Protein AF-A0A946Q6L2-F1 (afdb_monomer)

Secondary structure (DSSP, 8-state):
-EEEEEETTEEEEEEEE-----TT----------SS--EEEE---SS--------GGGHHHHHHHHT--HHHHHHHHHHHHHHHHHHHH-TT-----EEEPPSSEEEEEPTT-EEEPPTT-EEEEEEEESEEEETTEEEEEEESS---EEEETT--EEESSSSEEEEEPPTTS--HHHHHHHHHHHHHHHHHHHHHHHHHHHHHHHHHHHHHHHHHHHHHHHHHHHHH---------SSHHHHHHHHHHHHTT-PPPPPS---TT--HHHHHHHHHHHTTPPP------TTGGGS---SEEEE-TTTT-EEEE---

Solvent-accessible surface area (backbone atoms only — not comparable to full-atom values): 18633 Å² total; per-residue (Å²): 59,27,46,23,32,25,59,94,77,40,75,44,88,59,72,44,78,43,45,87,78,58,97,86,60,65,83,81,83,67,75,81,84,49,93,74,41,48,64,37,81,48,77,79,70,98,55,100,78,80,91,75,90,73,58,79,91,50,45,68,57,54,30,56,78,68,74,44,53,71,65,68,51,42,39,65,60,47,37,22,51,20,40,49,50,23,46,70,76,40,76,78,66,67,94,66,86,57,48,71,56,70,94,61,52,75,46,78,45,57,63,87,47,40,30,30,44,54,87,93,38,75,52,35,36,24,34,70,33,41,21,35,25,42,74,90,36,82,90,50,62,51,53,44,81,45,72,39,31,67,49,18,20,44,42,39,37,30,44,70,32,87,59,18,29,37,32,40,57,59,94,86,65,71,46,73,67,20,52,53,53,44,35,51,47,52,52,54,49,54,53,52,47,50,55,52,51,54,50,51,51,51,50,52,51,54,50,51,51,49,52,52,50,51,54,50,52,53,54,50,47,54,53,46,54,64,71,65,59,64,82,70,78,76,69,84,47,102,40,63,55,57,26,22,50,37,55,31,24,54,78,68,77,45,72,70,41,83,60,98,76,78,70,97,82,65,56,69,71,58,50,52,51,49,35,26,57,64,33,75,48,90,85,78,91,78,87,83,54,92,70,48,90,79,50,98,75,68,61,36,84,46,63,42,89,73,85,60,46,49,37,54,45,70,82,132

Structure (mmCIF, N/CA/C/O backbone):
data_AF-A0A946Q6L2-F1
#
_entry.id   AF-A0A946Q6L2-F1
#
loop_
_atom_site.group_PDB
_atom_site.id
_atom_site.type_symbol
_atom_site.label_atom_id
_atom_site.label_alt_id
_atom_site.label_comp_id
_atom_site.label_asym_id
_atom_site.label_entity_id
_atom_site.label_seq_id
_atom_site.pdbx_PDB_ins_code
_atom_site.Cartn_x
_atom_site.Cartn_y
_atom_site.Cartn_z
_atom_site.occupancy
_atom_site.B_iso_or_equiv
_atom_site.auth_seq_id
_atom_site.auth_comp_id
_atom_site.auth_asym_id
_atom_site.auth_atom_id
_atom_site.pdbx_PDB_model_num
ATOM 1 N N . MET A 1 1 ? -7.149 -4.041 -13.865 1.00 87.12 1 MET A N 1
ATOM 2 C CA . MET A 1 1 ? -6.296 -4.864 -12.990 1.00 87.12 1 MET A CA 1
ATOM 3 C C . MET A 1 1 ? -6.561 -4.486 -11.552 1.00 87.12 1 MET A C 1
ATOM 5 O O . MET A 1 1 ? -6.691 -3.300 -11.260 1.00 87.12 1 MET A O 1
ATOM 9 N N . SER A 1 2 ? -6.639 -5.483 -10.683 1.00 87.62 2 SER A N 1
ATOM 10 C CA . SER A 1 2 ? -6.778 -5.324 -9.240 1.00 87.62 2 SER A CA 1
ATOM 11 C C . SER A 1 2 ? -5.845 -6.287 -8.517 1.00 87.62 2 SER A C 1
ATOM 13 O O . SER A 1 2 ? -5.589 -7.376 -9.027 1.00 87.62 2 SER A O 1
ATOM 15 N N . VAL A 1 3 ? -5.377 -5.906 -7.333 1.00 87.69 3 VAL A N 1
ATOM 16 C CA . VAL A 1 3 ? -4.717 -6.816 -6.388 1.00 87.69 3 VAL A CA 1
ATOM 17 C C . VAL A 1 3 ? -5.708 -7.186 -5.292 1.00 87.69 3 VAL A C 1
ATOM 19 O O . VAL A 1 3 ? -6.521 -6.357 -4.878 1.00 87.69 3 VAL A O 1
ATOM 22 N N . SER A 1 4 ? -5.689 -8.443 -4.870 1.00 85.62 4 SER A N 1
ATOM 23 C CA . SER A 1 4 ? -6.530 -8.960 -3.792 1.00 85.62 4 SER A CA 1
ATOM 24 C C . SER A 1 4 ? -5.685 -9.816 -2.865 1.00 85.62 4 SER A C 1
ATOM 26 O O . SER A 1 4 ? -4.737 -10.446 -3.343 1.00 85.62 4 SER A O 1
ATOM 28 N N . SER A 1 5 ? -6.050 -9.901 -1.584 1.00 82.06 5 SER A N 1
ATOM 29 C CA . SER A 1 5 ? -5.491 -10.970 -0.763 1.00 82.06 5 SER A CA 1
ATOM 30 C C . SER A 1 5 ? -6.019 -12.334 -1.207 1.00 82.06 5 SER A C 1
ATOM 32 O O . SER A 1 5 ? -7.049 -12.445 -1.884 1.00 82.06 5 SER A O 1
ATOM 34 N N . ALA A 1 6 ? -5.252 -13.379 -0.924 1.00 80.12 6 ALA A N 1
ATOM 35 C CA . ALA A 1 6 ? -5.495 -14.719 -1.422 1.00 80.12 6 ALA A CA 1
ATOM 36 C C . ALA A 1 6 ? -5.384 -15.761 -0.311 1.00 80.12 6 ALA A C 1
ATOM 38 O O . ALA A 1 6 ? -4.538 -15.680 0.574 1.00 80.12 6 ALA A O 1
ATOM 39 N N . ARG A 1 7 ? -6.243 -16.779 -0.383 1.00 76.62 7 ARG A N 1
ATOM 40 C CA . ARG A 1 7 ? -6.137 -18.001 0.420 1.00 76.62 7 ARG A CA 1
ATOM 41 C C . ARG A 1 7 ? -6.216 -19.185 -0.523 1.00 76.62 7 ARG A C 1
ATOM 43 O O . ARG A 1 7 ? -7.184 -19.317 -1.269 1.00 76.62 7 ARG A O 1
ATOM 50 N N . SER A 1 8 ? -5.191 -20.039 -0.505 1.00 73.69 8 SER A N 1
ATOM 51 C CA . SER A 1 8 ? -5.058 -21.158 -1.456 1.00 73.69 8 SER A CA 1
ATOM 52 C C . SER A 1 8 ? -5.151 -20.714 -2.929 1.00 73.69 8 SER A C 1
ATOM 54 O O . SER A 1 8 ? -5.768 -21.390 -3.749 1.00 73.69 8 SER A O 1
ATOM 56 N N . GLY A 1 9 ? -4.595 -19.541 -3.259 1.00 70.94 9 GLY A N 1
ATOM 57 C CA . GLY A 1 9 ? -4.586 -18.986 -4.620 1.00 70.94 9 GLY A CA 1
ATOM 58 C C . GLY A 1 9 ? -5.909 -18.372 -5.102 1.00 70.94 9 GLY A C 1
ATOM 59 O O . GLY A 1 9 ? -5.973 -17.873 -6.224 1.00 70.94 9 GLY A O 1
ATOM 60 N N . LEU A 1 10 ? -6.964 -18.374 -4.280 1.00 76.69 10 LEU A N 1
ATOM 61 C CA . LEU A 1 10 ? -8.241 -17.736 -4.604 1.00 76.69 10 LEU A CA 1
ATOM 62 C C . LEU A 1 10 ? -8.354 -16.360 -3.936 1.00 76.69 10 LEU A C 1
ATOM 64 O O . LEU A 1 10 ? -8.008 -16.245 -2.758 1.00 76.69 10 LEU A O 1
ATOM 68 N N . PRO A 1 11 ? -8.868 -15.335 -4.647 1.00 78.31 11 PRO A N 1
ATOM 69 C CA . PRO A 1 11 ? -9.048 -14.005 -4.081 1.00 78.31 11 PRO A CA 1
ATOM 70 C C . PRO A 1 11 ? -10.089 -14.037 -2.961 1.00 78.31 11 PRO A C 1
ATOM 72 O O . PRO A 1 11 ? -11.219 -14.484 -3.170 1.00 78.31 11 PRO A O 1
ATOM 75 N N . VAL A 1 12 ? -9.728 -13.519 -1.792 1.00 77.81 12 VAL A N 1
ATOM 76 C CA . VAL A 1 12 ? -10.605 -13.386 -0.625 1.00 77.81 12 VAL A CA 1
ATOM 77 C C . VAL A 1 12 ? -10.465 -11.989 -0.032 1.00 77.81 12 VAL A C 1
ATOM 79 O O . VAL A 1 12 ? -9.401 -11.392 -0.098 1.00 77.81 12 VAL A O 1
ATOM 82 N N . GLY A 1 13 ? -11.541 -11.460 0.550 1.00 71.44 13 GLY A N 1
ATOM 83 C CA . GLY A 1 13 ? -11.483 -10.208 1.305 1.00 71.44 13 GLY A CA 1
ATOM 84 C C . GLY A 1 13 ? -11.050 -8.987 0.484 1.00 71.44 13 GLY A C 1
ATOM 85 O O . GLY A 1 13 ? -11.709 -8.606 -0.485 1.00 71.44 13 GLY A O 1
ATOM 86 N N . TRP A 1 14 ? -9.977 -8.345 0.946 1.00 73.25 14 TRP A N 1
ATOM 87 C CA . TRP A 1 14 ? -9.479 -7.037 0.521 1.00 73.25 14 TRP A CA 1
ATOM 88 C C . TRP A 1 14 ? -9.133 -6.999 -0.976 1.00 73.25 14 TRP A C 1
ATOM 90 O O . TRP A 1 14 ? -8.449 -7.894 -1.479 1.00 73.25 14 TRP A O 1
ATOM 100 N N . ARG A 1 15 ? -9.607 -5.971 -1.700 1.00 84.12 15 ARG A N 1
ATOM 101 C CA . ARG A 1 15 ? -9.373 -5.790 -3.143 1.00 84.12 15 ARG A CA 1
ATOM 102 C C . ARG A 1 15 ? -9.194 -4.320 -3.508 1.00 84.12 15 ARG A C 1
ATOM 104 O O . ARG A 1 15 ? -10.096 -3.520 -3.281 1.00 84.12 15 ARG A O 1
ATOM 111 N N . HIS A 1 16 ? -8.100 -4.019 -4.200 1.00 85.00 16 HIS A N 1
ATOM 112 C CA . HIS A 1 16 ? -7.788 -2.680 -4.702 1.00 85.00 16 HIS A CA 1
ATOM 113 C C . HIS A 1 16 ? -7.617 -2.654 -6.202 1.00 85.00 16 HIS A C 1
ATOM 115 O O . HIS A 1 16 ? -7.073 -3.580 -6.803 1.00 85.00 16 HIS A O 1
ATOM 121 N N . ARG A 1 17 ? -8.096 -1.583 -6.828 1.00 87.94 17 ARG A N 1
ATOM 122 C CA . ARG A 1 17 ? -7.848 -1.322 -8.245 1.00 87.94 17 ARG A CA 1
ATOM 123 C C . ARG A 1 17 ? -6.420 -0.803 -8.401 1.00 87.94 17 ARG A C 1
ATOM 125 O O . ARG A 1 17 ? -6.024 0.086 -7.671 1.00 87.94 17 ARG A O 1
ATOM 132 N N . LEU A 1 18 ? -5.688 -1.348 -9.371 1.00 87.31 18 LEU A N 1
ATOM 133 C CA . LEU A 1 18 ? -4.350 -0.874 -9.729 1.00 87.31 18 LEU A CA 1
ATOM 134 C C . LEU A 1 18 ? -4.435 0.067 -10.936 1.00 87.31 18 LEU A C 1
ATOM 136 O O . LEU A 1 18 ? -4.344 1.276 -10.810 1.00 87.31 18 LEU A O 1
ATOM 140 N N . PHE A 1 19 ? -4.683 -0.483 -12.125 1.00 86.50 19 PHE A N 1
ATOM 141 C CA . PHE A 1 19 ? -4.743 0.285 -13.372 1.00 86.50 19 PHE A CA 1
ATOM 142 C C . PHE A 1 19 ? -5.590 -0.435 -14.431 1.00 86.50 19 PHE A C 1
ATOM 144 O O . PHE A 1 19 ? -5.951 -1.613 -14.288 1.00 86.50 19 PHE A O 1
ATOM 151 N N . GLY A 1 20 ? -5.951 0.277 -15.499 1.00 86.81 20 GLY A N 1
ATOM 152 C CA . GLY A 1 20 ? -6.533 -0.312 -16.707 1.00 86.81 20 GLY A CA 1
ATOM 153 C C . GLY A 1 20 ? -5.431 -0.784 -17.654 1.00 86.81 20 GLY A C 1
ATOM 154 O O . GLY A 1 20 ? -4.504 -0.031 -17.918 1.00 86.81 20 GLY A O 1
ATOM 155 N N . ALA A 1 21 ? -5.528 -2.014 -18.161 1.00 85.44 21 ALA A N 1
ATOM 156 C CA . ALA A 1 21 ? -4.608 -2.536 -19.170 1.00 85.44 21 ALA A CA 1
ATOM 157 C C . ALA A 1 21 ? -5.317 -2.564 -20.528 1.00 85.44 21 ALA A C 1
ATOM 159 O O . ALA A 1 21 ? -6.449 -3.045 -20.623 1.00 85.44 21 ALA A O 1
ATOM 160 N N . SER A 1 22 ? -4.661 -2.051 -21.564 1.00 83.62 22 SER A N 1
ATOM 161 C CA . SER A 1 22 ? -5.148 -2.069 -22.942 1.00 83.62 22 SER A CA 1
ATOM 162 C C . SER A 1 22 ? -4.347 -3.076 -23.773 1.00 83.62 22 SER A C 1
ATOM 164 O O . SER A 1 22 ? -3.421 -3.736 -23.292 1.00 83.62 22 SER A O 1
ATOM 166 N N . ARG A 1 23 ? -4.722 -3.256 -25.043 1.00 81.38 23 ARG A N 1
ATOM 167 C CA . ARG A 1 23 ? -3.964 -4.124 -25.949 1.00 81.38 23 ARG A CA 1
ATOM 168 C C . ARG A 1 23 ? -2.533 -3.591 -26.082 1.00 81.38 23 ARG A C 1
ATOM 170 O O . ARG A 1 23 ? -2.346 -2.463 -26.517 1.00 81.38 23 ARG A O 1
ATOM 177 N N . GLY A 1 24 ? -1.552 -4.435 -25.768 1.00 77.81 24 GLY A N 1
ATOM 178 C CA . GLY A 1 24 ? -0.131 -4.074 -25.788 1.00 77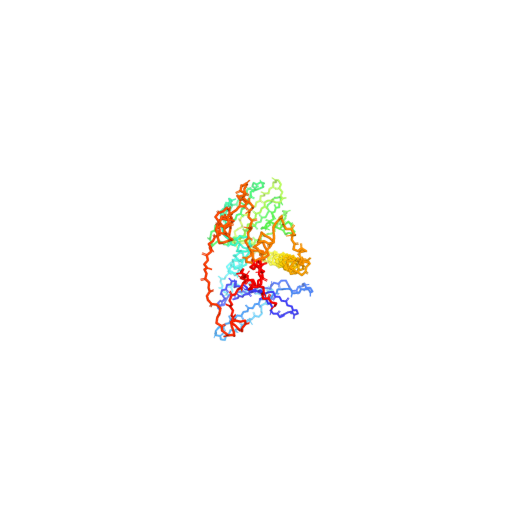.81 24 GLY A CA 1
ATOM 179 C C . GLY A 1 24 ? 0.442 -3.725 -24.412 1.00 77.81 24 GLY A C 1
ATOM 180 O O . GLY A 1 24 ? 1.659 -3.656 -24.285 1.00 77.81 24 GLY A O 1
ATOM 181 N N . SER A 1 25 ? -0.393 -3.578 -23.375 1.00 81.62 25 SER A N 1
ATOM 182 C CA . SER A 1 25 ? 0.094 -3.466 -21.999 1.00 81.62 25 SER A CA 1
ATOM 183 C C . SER A 1 25 ? 0.784 -4.756 -21.558 1.00 81.62 25 SER A C 1
ATOM 185 O O . SER A 1 25 ? 0.290 -5.859 -21.812 1.00 81.62 25 SER A O 1
ATOM 187 N N . LEU A 1 26 ? 1.900 -4.608 -20.849 1.00 84.50 26 LEU A N 1
ATOM 188 C CA . LEU A 1 26 ? 2.609 -5.716 -20.228 1.00 84.50 26 LEU A CA 1
ATOM 189 C C . LEU A 1 26 ? 2.173 -5.868 -18.770 1.00 84.50 26 LEU A C 1
ATOM 191 O O . LEU A 1 26 ? 1.939 -4.891 -18.061 1.00 84.50 26 LEU A O 1
ATOM 195 N N . LEU A 1 27 ? 2.028 -7.120 -18.346 1.00 86.81 27 LEU A N 1
ATOM 196 C CA . LEU A 1 27 ? 1.733 -7.493 -16.970 1.00 86.81 27 LEU A CA 1
ATOM 197 C C . LEU A 1 27 ? 2.883 -8.346 -16.460 1.00 86.81 27 LEU A C 1
ATOM 199 O O . LEU A 1 27 ? 3.382 -9.214 -17.180 1.00 86.81 27 LEU A O 1
ATOM 203 N N . PHE A 1 28 ? 3.277 -8.107 -15.219 1.00 86.06 28 PHE A N 1
ATOM 204 C CA . PHE A 1 28 ? 4.408 -8.780 -14.601 1.00 86.06 28 PHE A CA 1
ATOM 205 C C . PHE A 1 28 ? 3.922 -9.725 -13.502 1.00 86.06 28 PHE A C 1
ATOM 207 O O . PHE A 1 28 ? 2.783 -9.639 -13.044 1.00 86.06 28 PHE A O 1
ATOM 214 N N . SER A 1 29 ? 4.759 -10.678 -13.100 1.00 80.12 29 SER A N 1
ATOM 215 C CA . SER A 1 29 ? 4.417 -11.559 -11.983 1.00 80.12 29 SER A CA 1
ATOM 216 C C . SER A 1 29 ? 4.732 -10.863 -10.666 1.00 80.12 29 SER A C 1
ATOM 218 O O . SER A 1 29 ? 5.828 -10.326 -10.499 1.00 80.12 29 SER A O 1
ATOM 220 N N . ILE A 1 30 ? 3.799 -10.930 -9.719 1.00 76.50 30 ILE A N 1
ATOM 221 C CA . ILE A 1 30 ? 4.104 -10.725 -8.303 1.00 76.50 30 ILE A CA 1
ATOM 222 C C . ILE A 1 30 ? 4.501 -12.080 -7.705 1.00 76.50 30 ILE A C 1
ATOM 224 O O . ILE A 1 30 ? 3.883 -13.090 -8.026 1.00 76.50 30 ILE A O 1
ATOM 228 N N . ASP A 1 31 ? 5.604 -12.076 -6.958 1.00 66.75 31 ASP A N 1
ATOM 229 C CA . ASP A 1 31 ? 6.215 -13.160 -6.171 1.00 66.75 31 ASP A CA 1
ATOM 230 C C . ASP A 1 31 ? 5.524 -14.546 -6.226 1.00 66.75 31 ASP A C 1
ATOM 232 O O . ASP A 1 31 ? 4.610 -14.840 -5.456 1.00 66.75 31 ASP A O 1
ATOM 236 N N . ALA A 1 32 ? 5.981 -15.413 -7.140 1.00 51.94 32 ALA A N 1
ATOM 237 C CA . ALA A 1 32 ? 5.445 -16.767 -7.317 1.00 51.94 32 ALA A CA 1
ATOM 238 C C . ALA A 1 32 ? 6.042 -17.801 -6.340 1.00 51.94 32 ALA A C 1
ATOM 240 O O . ALA A 1 32 ? 5.451 -18.867 -6.166 1.00 51.94 32 ALA A O 1
ATOM 241 N N . ASP A 1 33 ? 7.176 -17.483 -5.703 1.00 50.69 33 ASP A N 1
ATOM 242 C CA . ASP A 1 33 ? 8.006 -18.438 -4.950 1.00 50.69 33 ASP A CA 1
ATOM 243 C C . ASP A 1 33 ? 7.666 -18.506 -3.452 1.00 50.69 33 ASP A C 1
ATOM 245 O O . ASP A 1 33 ? 8.214 -19.336 -2.722 1.00 50.69 33 ASP A O 1
ATOM 249 N N . SER A 1 34 ? 6.747 -17.666 -2.966 1.00 53.69 34 SER A N 1
ATOM 250 C CA . SER A 1 34 ? 6.279 -17.768 -1.583 1.00 53.69 34 SER A CA 1
ATOM 251 C C . SER A 1 34 ? 5.255 -18.900 -1.436 1.00 53.69 34 SER A C 1
ATOM 253 O O . SER A 1 34 ? 4.207 -18.892 -2.074 1.00 53.69 34 SER A O 1
ATOM 255 N N . VAL A 1 35 ? 5.568 -19.883 -0.583 1.00 47.91 35 VAL A N 1
ATOM 256 C CA . VAL A 1 35 ? 4.684 -21.016 -0.228 1.00 47.91 35 VAL A CA 1
ATOM 257 C C . VAL A 1 35 ? 3.326 -20.521 0.299 1.00 47.91 35 VAL A C 1
ATOM 259 O O . VAL A 1 35 ? 2.301 -21.162 0.074 1.00 47.91 35 VAL A O 1
ATOM 262 N N . ASP A 1 36 ? 3.316 -19.328 0.894 1.00 55.28 36 ASP A N 1
ATOM 263 C CA . ASP A 1 36 ? 2.133 -18.588 1.322 1.00 55.28 36 ASP A CA 1
ATOM 264 C C . ASP A 1 36 ? 1.816 -17.466 0.316 1.00 55.28 36 ASP A C 1
ATOM 266 O O . ASP A 1 36 ? 2.114 -16.285 0.538 1.00 55.28 36 ASP A O 1
ATOM 270 N N . GLN A 1 37 ? 1.244 -17.836 -0.837 1.00 61.66 37 GLN A N 1
ATOM 271 C CA . GLN A 1 37 ? 0.711 -16.865 -1.799 1.00 61.66 37 GLN A CA 1
ATOM 272 C C . GLN A 1 37 ? -0.510 -16.152 -1.199 1.00 61.66 37 GLN A C 1
ATOM 274 O O . GLN A 1 37 ? -1.656 -16.551 -1.413 1.0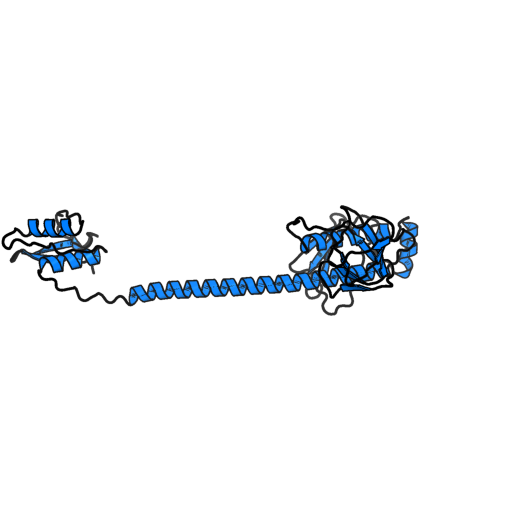0 61.66 37 GLN A O 1
ATOM 279 N N . ASN A 1 38 ? -0.245 -15.075 -0.458 1.00 71.88 38 ASN A N 1
ATOM 280 C CA . ASN A 1 38 ? -1.262 -14.238 0.181 1.00 71.88 38 ASN A CA 1
ATOM 281 C C . ASN A 1 38 ? -1.804 -13.140 -0.739 1.00 71.88 38 ASN A C 1
ATOM 283 O O . ASN A 1 38 ? -2.704 -12.413 -0.340 1.00 71.88 38 ASN A O 1
ATOM 287 N N . LEU A 1 39 ? -1.279 -12.991 -1.959 1.00 78.31 39 LEU A N 1
ATOM 288 C CA . LEU A 1 39 ? -1.705 -11.965 -2.913 1.00 78.31 39 LEU A CA 1
ATOM 289 C C . LEU A 1 39 ? -1.976 -12.586 -4.281 1.00 78.31 39 LEU A C 1
ATOM 291 O O . LEU A 1 39 ? -1.209 -13.415 -4.762 1.00 78.31 39 LEU A O 1
ATOM 295 N N . VAL A 1 40 ? -3.048 -12.139 -4.931 1.00 85.25 40 VAL A N 1
ATOM 296 C CA . VAL A 1 40 ? -3.402 -12.533 -6.296 1.00 85.25 40 VAL A CA 1
ATOM 297 C C . VAL A 1 40 ? -3.777 -11.315 -7.128 1.00 85.25 40 VAL A C 1
ATOM 299 O O . VAL A 1 40 ? -4.411 -10.368 -6.654 1.00 85.25 40 VAL A O 1
ATOM 302 N N . LEU A 1 41 ? -3.400 -11.349 -8.404 1.00 86.69 41 LEU A N 1
ATOM 303 C CA . LEU A 1 41 ? -3.819 -10.360 -9.387 1.00 86.69 41 LEU A CA 1
ATOM 304 C C . LEU A 1 41 ? -5.093 -10.821 -10.071 1.00 86.69 41 LEU A C 1
ATOM 306 O O . LEU A 1 41 ? -5.162 -11.912 -10.632 1.00 86.69 41 LEU A O 1
ATOM 310 N N . VAL A 1 42 ? -6.091 -9.948 -10.074 1.00 86.19 42 VAL A N 1
ATOM 311 C CA . VAL A 1 42 ? -7.372 -10.188 -10.725 1.00 86.19 42 VAL A CA 1
ATOM 312 C C . VAL A 1 42 ? -7.524 -9.211 -11.883 1.00 86.19 42 VAL A C 1
ATOM 314 O O . VAL A 1 42 ? -7.452 -7.988 -11.728 1.00 86.19 42 VAL A O 1
ATOM 317 N N . ALA A 1 43 ? -7.747 -9.762 -13.071 1.00 86.31 43 ALA A N 1
ATOM 318 C CA . ALA A 1 43 ? -8.067 -9.009 -14.271 1.00 86.31 43 ALA A CA 1
ATOM 319 C C . ALA A 1 43 ? -9.542 -9.218 -14.617 1.00 86.31 43 ALA A C 1
ATOM 321 O O . ALA A 1 43 ? -10.013 -10.350 -14.679 1.00 86.31 43 ALA A O 1
ATOM 322 N N . PHE A 1 44 ? -10.257 -8.126 -14.873 1.00 85.06 44 PHE A N 1
ATOM 323 C CA . PHE A 1 44 ? -11.599 -8.155 -15.443 1.00 85.06 44 PHE A CA 1
ATOM 324 C C . PHE A 1 44 ? -11.574 -7.397 -16.768 1.00 85.06 44 PHE A C 1
ATOM 326 O O . PHE A 1 44 ? -10.933 -6.346 -16.860 1.00 85.06 44 PHE A O 1
ATOM 333 N N . SER A 1 45 ? -12.241 -7.936 -17.786 1.00 86.25 45 SER A N 1
ATOM 334 C CA . SER A 1 45 ? -12.391 -7.293 -19.088 1.00 86.25 45 SER A CA 1
ATOM 335 C C . SER A 1 45 ? -13.838 -7.404 -19.548 1.00 86.25 45 SER A C 1
ATOM 337 O O . SER A 1 45 ? -14.439 -8.470 -19.448 1.00 86.25 45 SER A O 1
ATOM 339 N N . GLU A 1 46 ? -14.381 -6.299 -20.054 1.00 86.00 46 GLU A N 1
ATOM 340 C CA . GLU A 1 46 ? -15.730 -6.242 -20.633 1.00 86.00 46 GLU A CA 1
ATOM 341 C C . GLU A 1 46 ? -15.783 -6.874 -22.032 1.00 86.00 46 GLU A C 1
ATOM 343 O O . GLU A 1 46 ? -16.832 -7.320 -22.488 1.00 86.00 46 GLU A O 1
ATOM 348 N N . THR A 1 47 ? -14.635 -6.945 -22.709 1.00 87.25 47 THR A N 1
ATOM 349 C CA . THR A 1 47 ? -14.473 -7.557 -24.032 1.00 87.25 47 THR A CA 1
ATOM 350 C C . THR A 1 47 ? -13.635 -8.831 -23.937 1.00 87.25 47 THR A C 1
ATOM 352 O O . THR A 1 47 ? -12.800 -8.931 -23.039 1.00 87.25 47 THR A O 1
ATOM 355 N N . PRO A 1 48 ? -13.761 -9.789 -24.874 1.00 86.44 48 PRO A N 1
ATOM 356 C CA . PRO A 1 48 ? -12.872 -10.945 -24.919 1.00 86.44 48 PRO A CA 1
ATOM 357 C C . PRO A 1 48 ? -11.399 -10.515 -24.979 1.00 86.44 48 PRO A C 1
ATOM 359 O O . PRO A 1 48 ? -10.924 -9.998 -25.990 1.00 86.44 48 PRO A O 1
ATOM 362 N N . ALA A 1 49 ? -10.676 -10.738 -23.885 1.00 87.44 49 ALA A N 1
ATOM 363 C CA . ALA A 1 49 ? -9.258 -10.443 -23.753 1.00 87.44 49 ALA A CA 1
ATOM 364 C C . ALA A 1 49 ? -8.494 -11.734 -23.461 1.00 87.44 49 ALA A C 1
ATOM 366 O O . ALA A 1 49 ? -8.976 -12.618 -22.751 1.00 87.44 49 ALA A O 1
ATOM 367 N N . ARG A 1 50 ? -7.282 -11.844 -24.008 1.00 86.62 50 ARG A N 1
ATOM 368 C CA . ARG A 1 50 ? -6.392 -12.978 -23.766 1.00 86.62 50 ARG A CA 1
ATOM 369 C C . ARG A 1 50 ? -5.038 -12.470 -23.311 1.00 86.62 50 ARG A C 1
ATOM 371 O O . ARG A 1 50 ? -4.420 -11.661 -23.997 1.00 86.62 50 ARG A O 1
ATOM 378 N N . LEU A 1 51 ? -4.570 -13.003 -22.188 1.00 87.38 51 LEU A N 1
ATOM 379 C CA . LEU A 1 51 ? -3.184 -12.853 -21.773 1.00 87.38 51 LEU A CA 1
ATOM 380 C C . LEU A 1 51 ? -2.325 -13.845 -22.554 1.00 87.38 51 LEU A C 1
ATOM 382 O O . LEU A 1 51 ? -2.661 -15.028 -22.666 1.00 87.38 51 LEU A O 1
ATOM 386 N N . VAL A 1 52 ? -1.236 -13.342 -23.125 1.00 87.69 52 VAL A N 1
ATOM 387 C CA . VAL A 1 52 ? -0.260 -14.150 -23.853 1.00 87.69 52 VAL A CA 1
ATOM 388 C C . VAL A 1 52 ? 1.007 -14.194 -23.006 1.00 87.69 52 VAL A C 1
ATOM 390 O O . VAL A 1 52 ? 1.598 -13.139 -22.782 1.00 87.69 52 VAL A O 1
ATOM 393 N N . PRO A 1 53 ? 1.419 -15.371 -22.505 1.00 88.50 53 PRO A N 1
ATOM 394 C CA . PRO A 1 53 ? 2.663 -15.480 -21.761 1.00 88.50 53 PRO A CA 1
ATOM 395 C C . PRO A 1 53 ? 3.845 -15.213 -22.698 1.00 88.50 53 PRO A C 1
ATOM 397 O O . PRO A 1 53 ? 3.927 -15.789 -23.785 1.00 88.50 53 PRO A O 1
ATOM 400 N N . ILE A 1 54 ? 4.755 -14.343 -22.263 1.00 85.94 54 ILE A N 1
ATOM 401 C CA . ILE A 1 54 ? 5.983 -14.007 -22.987 1.00 85.94 54 ILE A CA 1
ATOM 402 C C . ILE A 1 54 ? 7.159 -14.586 -22.191 1.00 85.94 54 ILE A C 1
ATOM 404 O O . ILE A 1 54 ? 7.340 -14.206 -21.033 1.00 85.94 54 ILE A O 1
ATOM 408 N N . PRO A 1 55 ? 7.950 -15.506 -22.770 1.00 84.69 55 PRO A N 1
ATOM 409 C CA . PRO A 1 55 ? 9.192 -15.969 -22.157 1.00 84.69 55 PRO A CA 1
ATOM 410 C C . PRO A 1 55 ? 10.157 -14.803 -21.901 1.00 84.69 55 PRO A C 1
ATOM 412 O O . PRO A 1 55 ? 10.275 -13.911 -22.742 1.00 84.69 55 PRO A O 1
ATOM 415 N N . ALA A 1 56 ? 10.846 -14.806 -20.756 1.00 78.94 56 ALA A N 1
ATOM 416 C CA . ALA A 1 56 ? 11.684 -13.686 -20.311 1.00 78.94 56 ALA A CA 1
ATOM 417 C C . ALA A 1 56 ? 12.779 -13.298 -21.326 1.00 78.94 56 ALA A C 1
ATOM 419 O O . ALA A 1 56 ? 13.047 -12.118 -21.537 1.00 78.94 56 ALA A O 1
ATOM 420 N N . ASP A 1 57 ? 13.355 -14.28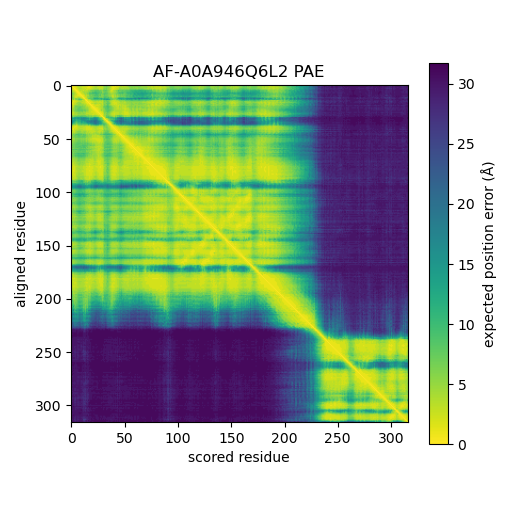4 -22.013 1.00 83.06 57 ASP A N 1
ATOM 421 C CA . ASP A 1 57 ? 14.359 -14.123 -23.070 1.00 83.06 57 ASP A CA 1
ATOM 422 C C . ASP A 1 57 ? 13.814 -13.427 -24.329 1.00 83.06 57 ASP A C 1
ATOM 424 O O . ASP A 1 57 ? 14.571 -12.816 -25.082 1.00 83.06 57 ASP A O 1
ATOM 428 N N . ARG A 1 58 ? 12.495 -13.474 -24.553 1.00 86.12 58 ARG A N 1
ATOM 429 C CA . ARG A 1 58 ? 11.833 -12.848 -25.709 1.00 86.12 58 ARG A CA 1
ATOM 430 C C . ARG A 1 58 ? 11.301 -11.452 -25.414 1.00 86.12 58 ARG A C 1
ATOM 432 O O . ARG A 1 58 ? 10.924 -10.750 -26.350 1.00 86.12 58 ARG A O 1
ATOM 439 N N . VAL A 1 59 ? 11.296 -11.024 -24.151 1.00 82.81 59 VAL A N 1
ATOM 440 C CA . VAL A 1 59 ? 10.780 -9.707 -23.758 1.00 82.81 59 VAL A CA 1
ATOM 441 C C . VAL A 1 59 ? 11.491 -8.558 -24.493 1.00 82.81 59 VAL A C 1
ATOM 443 O O . VAL A 1 59 ? 10.776 -7.715 -25.033 1.00 82.81 59 VAL A O 1
ATOM 446 N N . PRO A 1 60 ? 12.836 -8.517 -24.629 1.00 82.94 60 PRO A N 1
ATOM 447 C CA . PRO A 1 60 ? 13.508 -7.432 -25.354 1.00 82.94 60 PRO A CA 1
ATOM 448 C C . PRO A 1 60 ? 13.085 -7.328 -26.825 1.00 82.94 60 PRO A C 1
ATOM 450 O O . PRO A 1 60 ? 12.885 -6.227 -27.341 1.00 82.94 60 PRO A O 1
ATOM 453 N N . ALA A 1 61 ? 12.897 -8.470 -27.493 1.00 85.00 61 ALA A N 1
ATOM 454 C CA . ALA A 1 61 ? 12.404 -8.509 -28.866 1.00 85.00 61 ALA A CA 1
ATOM 455 C C . ALA A 1 61 ? 10.954 -8.007 -28.947 1.00 85.00 61 ALA A C 1
ATOM 457 O O . ALA A 1 61 ? 10.657 -7.150 -29.769 1.00 85.00 61 ALA A O 1
ATOM 458 N N . CYS A 1 62 ? 10.074 -8.450 -28.041 1.00 84.06 62 CYS A N 1
ATOM 459 C CA . CYS A 1 62 ? 8.686 -7.982 -27.999 1.00 84.06 62 CYS A CA 1
ATOM 460 C C . CYS A 1 62 ? 8.572 -6.476 -27.727 1.00 84.06 62 CYS A C 1
ATOM 462 O O . CYS A 1 62 ? 7.745 -5.810 -28.341 1.00 84.06 62 CYS A O 1
ATOM 464 N N . LEU A 1 63 ? 9.395 -5.932 -26.826 1.00 84.44 63 LEU A N 1
ATOM 465 C CA . LEU A 1 63 ? 9.468 -4.490 -26.585 1.00 84.44 63 LEU A CA 1
ATOM 466 C C . LEU A 1 63 ? 9.904 -3.734 -27.841 1.00 84.44 63 LEU A C 1
ATOM 468 O O . LEU A 1 63 ? 9.291 -2.728 -28.194 1.00 84.44 63 LEU A O 1
ATOM 472 N N . SER A 1 64 ? 10.908 -4.261 -28.545 1.00 85.81 64 SER A N 1
ATOM 473 C CA . SER A 1 64 ? 11.406 -3.677 -29.793 1.00 85.81 64 SER A CA 1
ATOM 474 C C . SER A 1 64 ? 10.337 -3.688 -30.890 1.00 85.81 64 SER A C 1
ATOM 476 O O . SER A 1 64 ? 10.122 -2.663 -31.531 1.00 85.81 64 SER A O 1
ATOM 478 N N . ASP A 1 65 ? 9.615 -4.801 -31.058 1.00 86.25 65 ASP A N 1
ATOM 479 C CA . ASP A 1 65 ? 8.515 -4.937 -32.026 1.00 86.25 65 ASP A CA 1
ATOM 480 C C . ASP A 1 65 ? 7.357 -3.966 -31.740 1.00 86.25 65 ASP A C 1
ATOM 482 O O . ASP A 1 65 ? 6.675 -3.506 -32.657 1.00 86.25 65 ASP A O 1
ATOM 486 N N . LEU A 1 66 ? 7.131 -3.647 -30.462 1.00 82.69 66 LEU A N 1
ATOM 487 C CA . LEU A 1 66 ? 6.127 -2.682 -30.012 1.00 82.69 66 LEU A CA 1
ATOM 488 C C . LEU A 1 66 ? 6.637 -1.231 -30.015 1.00 82.69 66 LEU A C 1
ATOM 490 O O . LEU A 1 66 ? 5.844 -0.318 -29.792 1.00 82.69 66 LEU A O 1
ATOM 494 N N . GLY A 1 67 ? 7.933 -1.005 -30.253 1.00 86.12 67 GLY A N 1
ATOM 495 C CA . GLY A 1 67 ? 8.557 0.316 -30.169 1.00 86.12 67 GLY A CA 1
ATOM 496 C C . GLY A 1 67 ? 8.557 0.908 -28.755 1.00 86.12 67 GLY A C 1
ATOM 497 O O . GLY A 1 67 ? 8.521 2.128 -28.612 1.00 86.12 67 GLY A O 1
ATOM 498 N N . LEU A 1 68 ? 8.558 0.062 -27.721 1.00 85.31 68 LEU A N 1
ATOM 499 C CA . LEU A 1 68 ? 8.501 0.463 -26.314 1.00 85.31 68 LEU A CA 1
ATOM 500 C C . LEU A 1 68 ? 9.862 0.302 -25.633 1.00 85.31 68 LEU A C 1
ATOM 502 O 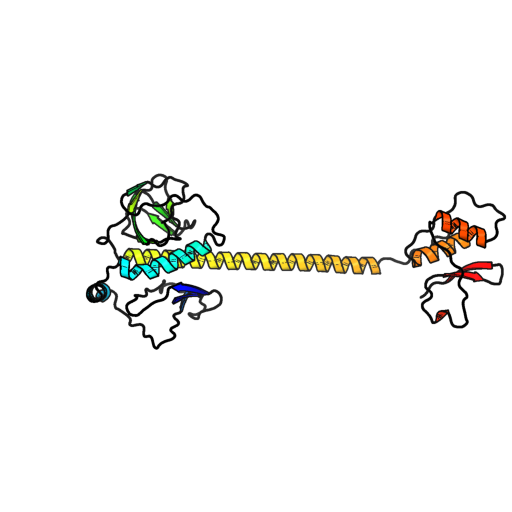O . LEU A 1 68 ? 10.561 -0.691 -25.830 1.00 85.31 68 LEU A O 1
ATOM 506 N N . THR A 1 69 ? 10.213 1.246 -24.762 1.00 86.44 69 THR A N 1
ATOM 507 C CA . THR A 1 69 ? 11.314 1.066 -23.806 1.00 86.44 69 THR A CA 1
ATOM 508 C C . THR A 1 69 ? 10.855 0.250 -22.595 1.00 86.44 69 THR A C 1
ATOM 510 O O . THR A 1 69 ? 9.657 0.125 -22.332 1.00 86.44 69 THR A O 1
ATOM 513 N N . ILE A 1 70 ? 11.804 -0.281 -21.813 1.00 84.88 70 ILE A N 1
ATOM 514 C CA . ILE A 1 70 ? 11.488 -0.965 -20.547 1.00 84.88 70 ILE A CA 1
ATOM 515 C C . ILE A 1 70 ? 10.703 -0.028 -19.623 1.00 84.88 70 ILE A C 1
ATOM 517 O O . ILE A 1 70 ? 9.664 -0.434 -19.115 1.00 84.88 70 ILE A O 1
ATOM 521 N N . SER A 1 71 ? 11.127 1.233 -19.476 1.00 85.75 71 SER A N 1
ATOM 522 C CA . SER A 1 71 ? 10.432 2.211 -18.631 1.00 85.75 71 SER A CA 1
ATOM 523 C C . SER A 1 71 ? 8.972 2.381 -19.042 1.00 85.75 71 SER A C 1
ATOM 525 O O . SER A 1 71 ? 8.100 2.240 -18.194 1.00 85.75 71 SER A O 1
ATOM 527 N N . GLN A 1 72 ? 8.703 2.587 -20.339 1.00 86.44 72 GLN A N 1
ATOM 528 C CA . GLN A 1 72 ? 7.340 2.740 -20.868 1.00 86.44 72 GLN A CA 1
ATOM 529 C C . GLN A 1 72 ? 6.492 1.483 -20.651 1.00 86.44 72 GLN A C 1
ATOM 531 O O . GLN A 1 72 ? 5.312 1.567 -20.324 1.00 86.44 72 GLN A O 1
ATOM 536 N N . ALA A 1 73 ? 7.092 0.306 -20.814 1.00 86.62 73 ALA A N 1
ATOM 537 C CA . ALA A 1 73 ? 6.422 -0.967 -20.590 1.00 86.62 73 ALA A CA 1
ATOM 538 C C . ALA A 1 73 ? 6.076 -1.229 -19.118 1.00 86.62 73 ALA A C 1
ATOM 540 O O . ALA A 1 73 ? 5.079 -1.892 -18.831 1.00 86.62 73 ALA A O 1
ATOM 541 N N . THR A 1 74 ? 6.903 -0.741 -18.193 1.00 88.31 74 THR A N 1
ATOM 542 C CA . THR A 1 74 ? 6.710 -0.908 -16.746 1.00 88.31 74 THR A CA 1
ATOM 543 C C . THR A 1 74 ? 5.898 0.212 -16.108 1.00 88.31 74 THR A C 1
ATOM 545 O O . THR A 1 74 ? 5.482 0.074 -14.965 1.00 88.31 74 THR A O 1
ATOM 548 N N . ASP A 1 75 ? 5.651 1.301 -16.829 1.00 88.94 75 ASP A N 1
ATOM 549 C CA . ASP A 1 75 ? 5.182 2.566 -16.267 1.00 88.94 75 ASP A CA 1
ATOM 550 C C . ASP A 1 75 ? 3.856 2.433 -15.508 1.00 88.94 75 ASP A C 1
ATOM 552 O O . ASP A 1 75 ? 3.787 2.637 -14.298 1.00 88.94 75 ASP A O 1
ATOM 556 N N . SER A 1 76 ? 2.810 1.946 -16.186 1.00 89.38 76 SER A N 1
ATOM 557 C CA . SER A 1 76 ? 1.491 1.743 -15.567 1.00 89.38 76 SER A CA 1
ATOM 558 C C . SER A 1 76 ? 1.515 0.725 -14.426 1.00 89.38 76 SER A C 1
ATOM 560 O O . SER A 1 76 ? 0.705 0.811 -13.504 1.00 89.38 76 SER A O 1
ATOM 562 N N . TRP A 1 77 ? 2.429 -0.248 -14.492 1.00 91.25 77 TRP A N 1
ATOM 563 C CA . TRP A 1 77 ? 2.600 -1.247 -13.445 1.00 91.25 77 TRP A CA 1
ATOM 564 C C . TRP A 1 77 ? 3.179 -0.625 -12.177 1.00 91.25 77 TRP A C 1
ATOM 566 O O . TRP A 1 77 ? 2.607 -0.786 -11.100 1.00 91.25 77 TRP A O 1
ATOM 576 N N . VAL A 1 78 ? 4.290 0.099 -12.321 1.00 92.50 78 VAL A N 1
ATOM 577 C CA . VAL A 1 78 ? 4.984 0.770 -11.220 1.00 92.50 78 VAL A CA 1
ATOM 578 C C . VAL A 1 78 ? 4.066 1.833 -10.622 1.00 92.50 78 VAL A C 1
ATOM 580 O O . VAL A 1 78 ? 3.772 1.765 -9.434 1.00 92.50 78 VAL A O 1
ATOM 583 N N . MET A 1 79 ? 3.499 2.713 -11.451 1.00 92.12 79 MET A N 1
ATOM 584 C CA . MET A 1 79 ? 2.578 3.766 -11.018 1.00 92.12 79 MET A CA 1
ATOM 585 C C . MET A 1 79 ? 1.364 3.215 -10.258 1.00 92.12 79 MET A C 1
ATOM 587 O O . MET A 1 79 ? 1.030 3.705 -9.183 1.00 92.12 79 MET A O 1
ATOM 591 N N . GLY A 1 80 ? 0.719 2.159 -10.767 1.00 92.00 80 GLY A N 1
ATOM 592 C CA . GLY A 1 80 ? -0.467 1.590 -10.121 1.00 92.00 80 GLY A CA 1
ATOM 593 C C . GLY A 1 80 ? -0.190 1.015 -8.728 1.00 92.00 80 GLY A C 1
ATOM 594 O O . GLY A 1 80 ? -1.020 1.151 -7.831 1.00 92.00 80 GLY A O 1
ATOM 595 N N . PHE A 1 81 ? 0.972 0.392 -8.522 1.00 92.19 81 PHE A N 1
ATOM 596 C CA . PHE A 1 81 ? 1.362 -0.107 -7.202 1.00 92.19 81 PHE A CA 1
ATOM 597 C C . PHE A 1 81 ? 1.896 0.988 -6.281 1.00 92.19 81 PHE A C 1
ATOM 599 O O . PHE A 1 81 ? 1.579 0.973 -5.094 1.00 92.19 81 PHE A O 1
ATOM 606 N N . SER A 1 82 ? 2.666 1.940 -6.807 1.00 92.62 82 SER A N 1
ATOM 607 C CA . SER A 1 82 ? 3.162 3.088 -6.046 1.00 92.62 82 SER A CA 1
ATOM 608 C C . SER A 1 82 ? 2.020 3.958 -5.530 1.00 92.62 82 SER A C 1
ATOM 610 O O . SER A 1 82 ? 2.005 4.292 -4.348 1.00 92.62 82 SER A O 1
ATOM 612 N N . SER A 1 83 ? 1.014 4.226 -6.367 1.00 90.75 83 SER A N 1
ATOM 613 C CA . SER A 1 83 ? -0.196 4.948 -5.969 1.00 90.75 83 SER A CA 1
ATOM 614 C C . SER A 1 83 ? -0.973 4.197 -4.888 1.00 90.75 83 SER A C 1
ATOM 616 O O . SER A 1 83 ? -1.382 4.818 -3.911 1.00 90.75 83 SER A O 1
ATOM 618 N N . LEU A 1 84 ? -1.139 2.874 -5.019 1.00 91.31 84 LEU A N 1
ATOM 619 C CA . LEU A 1 84 ? -1.778 2.065 -3.979 1.00 91.31 84 LEU A CA 1
ATOM 620 C C . LEU A 1 84 ? -1.006 2.153 -2.659 1.00 91.31 84 LEU A C 1
ATOM 622 O O . LEU A 1 84 ? -1.605 2.390 -1.620 1.00 91.31 84 LEU A O 1
ATOM 626 N N . ILE A 1 85 ? 0.318 1.980 -2.679 1.00 90.56 85 ILE A N 1
ATOM 627 C CA . ILE A 1 85 ? 1.128 2.072 -1.457 1.00 90.56 85 ILE A CA 1
ATOM 628 C C . ILE A 1 85 ? 0.996 3.463 -0.833 1.00 90.56 85 ILE A C 1
ATOM 630 O O . ILE A 1 85 ? 0.7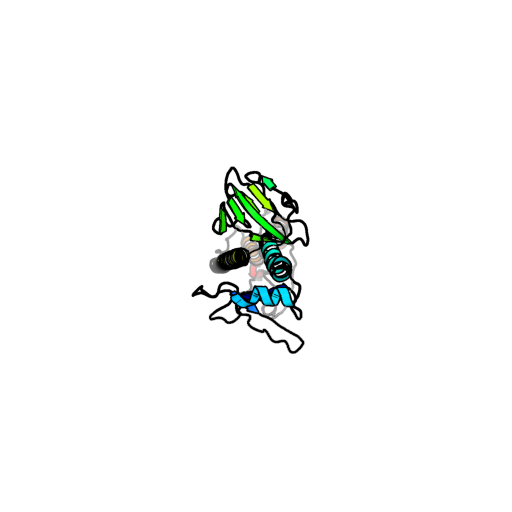64 3.546 0.369 1.00 90.56 85 ILE A O 1
ATOM 634 N N . GLY A 1 86 ? 1.058 4.533 -1.628 1.00 89.19 86 GLY A N 1
ATOM 635 C CA . GLY A 1 86 ? 0.862 5.900 -1.144 1.00 89.19 86 GLY A CA 1
ATOM 636 C C . GLY A 1 86 ? -0.480 6.093 -0.432 1.00 89.19 86 GLY A C 1
ATOM 637 O O . GLY A 1 86 ? -0.514 6.627 0.676 1.00 89.19 86 GLY A O 1
ATOM 638 N N . GLU A 1 87 ? -1.573 5.580 -1.007 1.00 88.81 87 GLU A N 1
ATOM 639 C CA . GLU A 1 87 ? -2.904 5.605 -0.378 1.00 88.81 87 GLU A CA 1
ATOM 640 C C . GLU A 1 87 ? -2.956 4.829 0.948 1.00 88.81 87 GLU A C 1
ATOM 642 O O . GLU A 1 87 ? -3.683 5.218 1.860 1.00 88.81 87 GLU A O 1
ATOM 647 N N . LEU A 1 88 ? -2.187 3.746 1.086 1.00 87.06 88 LEU A N 1
ATOM 648 C CA . LEU A 1 88 ? -2.131 2.955 2.321 1.00 87.06 88 LEU A CA 1
ATOM 649 C C . LEU A 1 88 ? -1.229 3.582 3.390 1.00 87.06 88 LEU A C 1
ATOM 651 O O . LEU A 1 88 ? -1.511 3.440 4.580 1.00 87.06 88 LEU A O 1
ATOM 655 N N . VAL A 1 89 ? -0.157 4.266 2.977 1.00 85.31 89 VAL A N 1
ATOM 656 C CA . VAL A 1 89 ? 0.780 4.981 3.860 1.00 85.31 89 VAL A CA 1
ATOM 657 C C . VAL A 1 89 ? 0.127 6.215 4.483 1.00 85.31 89 VAL A C 1
ATOM 659 O O . VAL A 1 89 ? 0.367 6.518 5.659 1.00 85.31 89 VAL A O 1
ATOM 662 N N . ASP A 1 90 ? -0.662 6.952 3.702 1.00 82.75 90 ASP A N 1
ATOM 663 C CA . ASP A 1 90 ? -1.362 8.151 4.162 1.00 82.75 90 ASP A CA 1
ATOM 664 C C . ASP A 1 90 ? -2.774 8.265 3.553 1.00 82.75 90 ASP A C 1
ATOM 666 O O . ASP A 1 90 ? -3.005 9.049 2.626 1.00 82.75 90 ASP A O 1
ATOM 670 N N . PRO A 1 91 ? -3.758 7.524 4.102 1.00 75.31 91 PRO A N 1
ATOM 671 C CA . PRO A 1 91 ? -5.134 7.530 3.599 1.00 75.31 91 PRO A CA 1
ATOM 672 C C . PRO A 1 91 ? -5.807 8.905 3.654 1.00 75.31 91 PRO A C 1
ATOM 674 O O . PRO A 1 91 ? -6.763 9.165 2.923 1.00 75.31 91 PRO A O 1
ATOM 677 N N . HIS A 1 92 ? -5.336 9.784 4.543 1.00 74.00 92 HIS A N 1
ATOM 678 C CA . HIS A 1 92 ? -5.910 11.108 4.768 1.00 74.00 92 HIS A CA 1
ATOM 679 C C . HIS A 1 92 ? -5.164 12.223 4.033 1.00 74.00 92 HIS A C 1
ATOM 681 O O . HIS A 1 92 ? -5.581 13.375 4.149 1.00 74.00 92 HIS A O 1
ATOM 687 N N . LYS A 1 93 ? -4.119 11.890 3.255 1.00 70.69 93 LYS A N 1
ATOM 688 C CA . LYS A 1 93 ? -3.260 12.855 2.547 1.00 70.69 93 LYS A CA 1
ATOM 689 C C . LYS A 1 93 ? -2.837 13.993 3.469 1.00 70.69 93 LYS A C 1
ATOM 691 O O . LYS A 1 93 ? -3.034 15.171 3.171 1.00 70.69 93 LYS A O 1
ATOM 696 N N . THR A 1 94 ? -2.335 13.618 4.635 1.00 66.25 94 THR A N 1
ATOM 697 C CA . THR A 1 94 ? -1.852 14.583 5.613 1.00 66.25 94 THR A CA 1
ATOM 698 C C . THR A 1 94 ? -0.697 15.355 4.973 1.00 66.25 94 THR A C 1
ATOM 700 O O . THR A 1 94 ? 0.150 14.747 4.322 1.00 66.25 94 THR A O 1
ATOM 703 N N . GLU A 1 95 ? -0.647 16.682 5.123 1.00 59.75 95 GLU A N 1
ATOM 704 C CA . GLU A 1 95 ? 0.491 17.479 4.646 1.00 59.75 95 GLU A CA 1
ATOM 705 C C . GLU A 1 95 ? 1.754 17.061 5.417 1.00 59.75 95 GLU A C 1
ATOM 707 O O . GLU A 1 95 ? 2.066 17.579 6.490 1.00 59.75 95 GLU A O 1
ATOM 712 N N . ARG A 1 96 ? 2.465 16.060 4.895 1.00 64.12 96 ARG A N 1
ATOM 713 C CA . ARG A 1 96 ? 3.795 15.670 5.350 1.00 64.12 96 ARG A CA 1
ATOM 714 C C . ARG A 1 96 ? 4.806 16.499 4.577 1.00 64.12 96 ARG A C 1
ATOM 716 O O . ARG A 1 96 ? 4.712 16.622 3.359 1.00 64.12 96 ARG A O 1
ATOM 723 N N . ALA A 1 97 ? 5.784 17.054 5.283 1.00 71.12 97 ALA A N 1
ATOM 724 C CA . ALA A 1 97 ? 6.920 17.699 4.645 1.00 71.12 97 ALA A CA 1
ATOM 725 C C . ALA A 1 97 ? 7.785 16.622 3.965 1.00 71.12 97 ALA A C 1
ATOM 727 O O . ALA A 1 97 ? 8.629 16.011 4.617 1.00 71.12 97 ALA A O 1
ATOM 728 N N . CYS A 1 98 ? 7.535 16.370 2.679 1.00 83.38 98 CYS A N 1
ATOM 729 C CA . CYS A 1 98 ? 8.400 15.569 1.816 1.00 83.38 98 CYS A CA 1
ATOM 730 C C . CYS A 1 98 ? 9.194 16.492 0.889 1.00 83.38 98 CYS A C 1
ATOM 732 O O . CYS A 1 98 ? 8.671 17.474 0.358 1.00 83.38 98 CYS A O 1
ATOM 734 N N . GLU A 1 99 ? 10.473 16.188 0.710 1.00 89.19 99 GLU A N 1
ATOM 735 C CA . GLU A 1 99 ? 11.328 16.839 -0.272 1.00 89.19 99 GLU A CA 1
ATOM 736 C C . GLU A 1 99 ? 11.171 16.137 -1.628 1.00 89.19 99 GLU A C 1
ATOM 738 O O . GLU A 1 99 ? 11.390 14.933 -1.750 1.00 89.19 99 GLU A O 1
ATOM 743 N N . HIS A 1 100 ? 10.825 16.881 -2.678 1.00 89.50 100 HIS A N 1
ATOM 744 C CA . HIS A 1 100 ? 10.673 16.284 -4.003 1.00 89.50 100 HIS A CA 1
ATOM 745 C C . HIS A 1 100 ? 12.024 15.949 -4.635 1.00 89.50 100 HIS A C 1
ATOM 747 O O . HIS A 1 100 ? 12.905 16.804 -4.775 1.00 89.50 100 HIS A O 1
ATOM 753 N N . ILE A 1 101 ? 12.155 14.710 -5.099 1.00 88.75 101 ILE A N 1
ATOM 754 C CA . ILE A 1 101 ? 13.310 14.260 -5.866 1.00 88.75 101 ILE A CA 1
ATOM 755 C C . ILE A 1 101 ? 13.245 14.904 -7.263 1.00 88.75 101 ILE A C 1
ATOM 757 O O . ILE A 1 101 ? 12.212 14.820 -7.937 1.00 88.75 101 ILE A O 1
ATOM 761 N N . PRO A 1 102 ? 14.329 15.539 -7.746 1.00 86.25 102 PRO A N 1
ATOM 762 C CA . PRO A 1 102 ? 14.394 16.029 -9.116 1.00 86.25 102 PRO A CA 1
ATOM 763 C C . PRO A 1 102 ? 14.284 14.881 -10.127 1.00 86.25 102 PRO A C 1
ATOM 765 O O . PRO A 1 102 ? 14.640 13.740 -9.858 1.00 86.25 102 PRO A O 1
ATOM 768 N N . THR A 1 103 ? 13.854 15.191 -11.346 1.00 80.75 103 THR A N 1
ATOM 769 C CA . THR A 1 103 ? 13.675 14.193 -12.415 1.00 80.75 103 THR A CA 1
ATOM 770 C C . THR A 1 103 ? 14.971 13.786 -13.122 1.00 80.75 103 THR A C 1
ATOM 772 O O . THR A 1 103 ? 14.938 12.933 -14.007 1.00 80.75 103 THR A O 1
ATOM 775 N N . ALA A 1 104 ? 16.113 14.378 -12.759 1.00 86.19 104 ALA A N 1
ATOM 776 C CA . ALA A 1 104 ? 17.424 14.049 -13.309 1.00 86.19 104 ALA A CA 1
ATOM 777 C C . ALA A 1 104 ? 18.558 14.434 -12.345 1.00 86.19 104 ALA A C 1
ATOM 779 O O . ALA A 1 104 ? 18.422 15.359 -11.544 1.00 86.19 104 ALA A O 1
ATOM 780 N N . GLY A 1 105 ? 19.710 13.778 -12.502 1.00 89.62 105 GLY A N 1
ATOM 781 C CA . GLY A 1 105 ? 20.944 14.111 -11.790 1.00 89.62 105 GLY A CA 1
ATOM 782 C C . GLY A 1 105 ? 21.149 13.328 -10.494 1.00 89.62 105 GLY A C 1
ATOM 783 O O . GLY A 1 105 ? 20.464 12.340 -10.228 1.00 89.62 105 GLY A O 1
ATOM 784 N N . ARG A 1 106 ? 22.146 13.758 -9.714 1.00 93.00 106 ARG A N 1
ATOM 785 C CA . ARG A 1 106 ? 22.472 13.183 -8.405 1.00 93.00 106 ARG A CA 1
ATOM 786 C C . ARG A 1 106 ? 21.860 13.995 -7.282 1.00 93.00 106 ARG A C 1
ATOM 788 O O . ARG A 1 106 ? 21.831 15.222 -7.351 1.00 93.00 106 ARG A O 1
ATOM 795 N N . VAL A 1 107 ? 21.403 13.293 -6.257 1.00 93.56 107 VAL A N 1
ATOM 796 C CA . VAL A 1 107 ? 20.700 13.862 -5.113 1.00 93.56 107 VAL A CA 1
ATOM 797 C C . VAL A 1 107 ? 21.294 13.268 -3.849 1.00 93.56 107 VAL A C 1
ATOM 799 O O . VAL A 1 107 ? 21.268 12.052 -3.649 1.00 93.56 107 VAL A O 1
ATOM 802 N N . THR A 1 108 ? 21.826 14.133 -2.994 1.00 94.12 108 THR A N 1
ATOM 803 C CA . THR A 1 108 ? 22.228 13.759 -1.640 1.00 94.12 108 THR A CA 1
ATOM 804 C C . THR A 1 108 ? 21.001 13.811 -0.746 1.00 94.12 108 THR A C 1
ATOM 806 O O . THR A 1 108 ? 20.335 14.841 -0.677 1.00 94.12 108 THR A O 1
ATOM 809 N N . LEU A 1 109 ? 20.705 12.708 -0.068 1.00 93.81 109 LEU A N 1
ATOM 810 C CA . LEU A 1 109 ? 19.546 12.595 0.805 1.00 93.81 109 LEU A CA 1
ATOM 811 C C . LEU A 1 109 ? 19.910 13.048 2.220 1.00 93.81 109 LEU A C 1
ATOM 813 O O . LEU A 1 109 ? 20.833 12.512 2.837 1.00 93.81 109 LEU A O 1
ATOM 817 N N . THR A 1 110 ? 19.166 14.023 2.731 1.00 91.69 110 THR A N 1
ATOM 818 C CA . THR A 1 110 ? 19.307 14.539 4.095 1.00 91.69 110 THR A CA 1
ATOM 819 C C . THR A 1 110 ? 18.811 13.503 5.112 1.00 91.69 110 THR A C 1
ATOM 821 O O . THR A 1 110 ? 17.649 13.099 5.033 1.00 91.69 110 THR A O 1
ATOM 824 N N . PRO A 1 111 ? 19.635 13.070 6.087 1.00 90.12 111 PRO A N 1
ATOM 825 C CA . PRO A 1 111 ? 19.204 12.138 7.128 1.00 90.12 111 PRO A CA 1
ATOM 826 C C . PRO A 1 111 ? 17.965 12.631 7.883 1.00 90.12 111 PRO A C 1
ATOM 828 O O . PRO A 1 111 ? 17.916 13.776 8.328 1.00 90.12 111 PRO A O 1
ATOM 831 N N . GLY A 1 112 ? 16.970 11.756 8.039 1.00 87.50 112 GLY A N 1
ATOM 832 C CA . GLY A 1 112 ? 15.703 12.069 8.710 1.00 87.50 112 GLY A CA 1
ATOM 833 C C . GLY A 1 112 ? 14.658 12.782 7.842 1.00 87.50 112 GLY A C 1
ATOM 834 O O . GLY A 1 112 ? 13.516 12.898 8.283 1.00 87.50 112 GLY A O 1
ATOM 835 N N . SER A 1 113 ? 15.008 13.215 6.625 1.00 90.62 113 SER A N 1
ATOM 836 C CA . SER A 1 113 ? 14.040 13.724 5.647 1.00 90.62 113 SER A CA 1
ATOM 837 C C . SER A 1 113 ? 13.351 12.584 4.892 1.00 90.62 113 SER A C 1
ATOM 839 O O . SER A 1 113 ? 13.931 11.520 4.661 1.00 90.62 113 SER A O 1
ATOM 841 N N . GLN A 1 114 ? 12.115 12.841 4.470 1.00 91.94 114 GLN A N 1
ATOM 842 C CA . GLN A 1 114 ? 11.355 11.990 3.559 1.00 91.94 114 GLN A CA 1
ATOM 843 C C . GLN A 1 114 ? 11.403 12.584 2.158 1.00 91.94 114 GLN A C 1
ATOM 845 O O . GLN A 1 114 ? 11.317 13.802 2.003 1.00 91.94 114 GLN A O 1
ATOM 850 N N . PHE A 1 115 ? 11.517 11.727 1.149 1.00 92.19 115 PHE A N 1
ATOM 851 C CA . PHE A 1 115 ? 11.580 12.142 -0.243 1.00 92.19 115 PHE A CA 1
ATOM 852 C C . PHE A 1 115 ? 10.549 11.399 -1.078 1.00 92.19 115 PHE A C 1
ATOM 854 O O . PHE A 1 115 ? 10.333 10.205 -0.886 1.00 92.19 115 PHE A O 1
ATOM 861 N N . ASP A 1 116 ? 9.942 12.078 -2.037 1.00 91.75 116 ASP A N 1
ATOM 862 C CA . ASP A 1 116 ? 8.972 11.496 -2.959 1.00 91.75 116 ASP A CA 1
ATOM 863 C C . ASP A 1 116 ? 9.156 12.056 -4.375 1.00 91.75 116 ASP A C 1
ATOM 865 O O . ASP A 1 116 ? 10.041 12.872 -4.649 1.00 91.75 116 ASP A O 1
ATOM 869 N N . LEU A 1 117 ? 8.341 11.571 -5.307 1.00 90.38 117 LEU A N 1
ATOM 870 C CA . LEU A 1 117 ? 8.274 12.127 -6.652 1.00 90.38 117 LEU A CA 1
ATOM 871 C C . LEU A 1 117 ? 7.079 13.072 -6.788 1.00 90.38 117 LEU A C 1
ATOM 873 O O . LEU A 1 117 ? 6.047 12.824 -6.162 1.00 90.38 117 LEU A O 1
ATOM 877 N N . PRO A 1 118 ? 7.178 14.086 -7.670 1.00 86.56 118 PRO A N 1
ATOM 878 C CA . PRO A 1 118 ? 6.029 14.885 -8.082 1.00 86.56 118 PRO A CA 1
ATOM 879 C C . PRO A 1 118 ? 4.880 14.028 -8.631 1.00 86.56 118 PRO A C 1
ATOM 881 O O . PRO A 1 118 ? 5.078 12.869 -9.001 1.00 86.56 118 PRO A O 1
ATOM 884 N N . ASP A 1 119 ? 3.691 14.620 -8.735 1.00 85.12 119 ASP A N 1
ATOM 885 C CA . ASP A 1 119 ? 2.491 13.937 -9.223 1.00 85.12 119 ASP A CA 1
ATOM 886 C C . ASP A 1 119 ? 2.634 13.392 -10.654 1.00 85.12 119 ASP A C 1
ATOM 888 O O . ASP A 1 119 ? 3.114 14.088 -11.548 1.00 85.12 119 ASP A O 1
ATOM 892 N N . ASP A 1 120 ? 2.148 12.163 -10.866 1.00 84.81 120 ASP A N 1
ATOM 893 C CA . ASP A 1 120 ? 2.096 11.459 -12.160 1.00 84.81 120 ASP A CA 1
ATOM 894 C C . ASP A 1 120 ? 3.470 11.280 -12.840 1.00 84.81 120 ASP A C 1
ATOM 896 O O . ASP A 1 120 ? 3.611 11.337 -14.062 1.00 84.81 120 ASP A O 1
ATOM 900 N N . VAL A 1 121 ? 4.515 11.065 -12.034 1.00 89.38 121 VAL A N 1
ATOM 901 C CA . VAL A 1 121 ? 5.888 10.844 -12.497 1.00 89.38 121 VAL A CA 1
ATOM 902 C C . VAL A 1 121 ? 6.368 9.449 -12.117 1.00 89.38 121 VAL A C 1
ATOM 904 O O . VAL A 1 121 ? 6.369 9.069 -10.946 1.00 89.38 121 VAL A O 1
ATOM 907 N N . THR A 1 122 ? 6.885 8.724 -13.107 1.00 90.62 122 THR A N 1
ATOM 908 C CA . THR A 1 122 ? 7.723 7.539 -12.901 1.00 90.62 122 THR A CA 1
ATOM 909 C C . THR A 1 122 ? 9.145 7.852 -13.326 1.00 90.62 122 THR A C 1
ATOM 911 O O . THR A 1 122 ? 9.387 8.412 -14.397 1.00 90.62 122 THR A O 1
ATOM 914 N N . THR A 1 123 ? 10.109 7.442 -12.515 1.00 90.94 123 THR A N 1
ATOM 915 C CA . THR A 1 123 ? 11.521 7.492 -12.873 1.00 90.94 123 THR A CA 1
ATOM 916 C C . THR A 1 123 ? 12.249 6.257 -12.365 1.00 90.94 123 THR A C 1
ATOM 918 O O . THR A 1 123 ? 11.665 5.374 -11.740 1.00 90.94 123 THR A O 1
ATOM 921 N N . TRP A 1 124 ? 13.532 6.160 -12.672 1.00 91.88 124 TRP A N 1
ATOM 922 C CA . TRP A 1 124 ? 14.392 5.117 -12.148 1.00 91.88 124 TRP A CA 1
ATOM 923 C C . TRP A 1 124 ? 15.574 5.754 -11.452 1.00 91.88 124 TRP A C 1
ATOM 925 O O . TRP A 1 124 ? 16.115 6.757 -11.912 1.00 91.88 124 TRP A O 1
ATOM 935 N N . LEU A 1 125 ? 15.985 5.153 -10.347 1.00 92.38 125 LEU A N 1
ATOM 936 C CA . LEU A 1 125 ? 17.112 5.623 -9.562 1.00 92.38 125 LEU A CA 1
ATOM 937 C C . LEU A 1 125 ? 18.081 4.487 -9.273 1.00 92.38 125 LEU A C 1
ATOM 939 O O . LEU A 1 125 ? 17.700 3.319 -9.250 1.00 92.38 125 LEU A O 1
ATOM 943 N N . LYS A 1 126 ? 19.333 4.836 -9.012 1.00 92.25 126 LYS A N 1
ATOM 944 C CA . LYS A 1 126 ? 20.330 3.946 -8.417 1.00 92.25 126 LYS A CA 1
ATOM 945 C C . LYS A 1 126 ? 20.884 4.589 -7.158 1.00 92.25 126 LYS A C 1
ATOM 947 O O . LYS A 1 126 ? 21.113 5.795 -7.114 1.00 92.25 126 LYS A O 1
ATOM 952 N N . VAL A 1 127 ? 21.122 3.777 -6.140 1.00 93.00 127 VAL A N 1
ATOM 953 C CA . VAL A 1 127 ? 21.830 4.197 -4.929 1.00 93.00 127 VAL A CA 1
ATOM 954 C C . VAL A 1 127 ? 23.327 4.192 -5.229 1.00 93.00 127 VAL A C 1
ATOM 956 O O . VAL A 1 127 ? 23.917 3.130 -5.444 1.00 93.00 127 VAL A O 1
ATOM 959 N N . VAL A 1 128 ? 23.925 5.382 -5.268 1.00 93.56 128 VAL A N 1
ATOM 960 C CA . VAL A 1 128 ? 25.353 5.611 -5.530 1.00 93.56 128 VAL A CA 1
ATOM 961 C C . VAL A 1 128 ? 26.169 5.363 -4.268 1.00 93.56 128 VAL A C 1
ATOM 963 O O . VAL A 1 128 ? 27.211 4.715 -4.327 1.00 93.56 128 VAL A O 1
ATOM 966 N N . SER A 1 129 ? 25.686 5.811 -3.110 1.00 93.81 129 SER A N 1
ATOM 967 C CA . SER A 1 129 ? 26.316 5.569 -1.807 1.00 93.81 129 SER A CA 1
ATOM 968 C C . SER A 1 129 ? 25.267 5.461 -0.699 1.00 93.81 129 SER A C 1
ATOM 970 O O . SER A 1 129 ? 24.152 5.963 -0.847 1.00 93.81 129 SER A O 1
ATOM 972 N N . GLY A 1 130 ? 25.607 4.768 0.389 1.00 93.31 130 GLY A N 1
ATOM 973 C CA . GLY A 1 130 ? 24.697 4.567 1.517 1.00 93.31 130 GLY A CA 1
ATOM 974 C C . GLY A 1 130 ? 23.562 3.592 1.214 1.00 93.31 130 GLY A C 1
ATOM 975 O O . GLY A 1 130 ? 23.772 2.568 0.557 1.00 93.31 130 GLY A O 1
ATOM 976 N N . GLY A 1 131 ? 22.359 3.906 1.692 1.00 92.44 131 GLY A N 1
ATOM 977 C CA . GLY A 1 131 ? 21.163 3.113 1.433 1.00 92.44 131 GLY A CA 1
ATOM 978 C C . GLY A 1 131 ? 19.867 3.895 1.603 1.00 92.44 131 GLY A C 1
ATOM 979 O O . GLY A 1 131 ? 19.837 4.920 2.280 1.00 92.44 131 GLY A O 1
ATOM 980 N N . ILE A 1 132 ? 18.792 3.393 1.002 1.00 93.00 132 ILE A N 1
ATOM 981 C CA . ILE A 1 132 ? 17.443 3.954 1.114 1.00 93.00 132 ILE A CA 1
ATOM 982 C C . ILE A 1 132 ? 16.453 2.893 1.588 1.00 93.00 132 ILE A C 1
ATOM 984 O O . ILE A 1 132 ? 16.542 1.734 1.188 1.00 93.00 132 ILE A O 1
ATOM 988 N N . GLY A 1 133 ? 15.516 3.308 2.430 1.00 91.69 133 GLY A N 1
ATOM 989 C CA . GLY A 1 133 ? 14.351 2.552 2.862 1.00 91.69 133 GLY A CA 1
ATOM 990 C C . GLY A 1 133 ? 13.097 3.110 2.201 1.00 91.69 133 GLY A C 1
ATOM 991 O O . GLY A 1 133 ? 13.127 4.183 1.592 1.00 91.69 133 GLY A O 1
ATOM 992 N N . PHE A 1 134 ? 11.996 2.375 2.315 1.00 90.56 134 PHE A N 1
ATOM 993 C CA . PHE A 1 134 ? 10.755 2.715 1.627 1.00 90.56 134 PHE A CA 1
ATOM 994 C C . PHE A 1 134 ? 9.577 2.733 2.587 1.00 90.56 134 PHE A C 1
ATOM 996 O O . PHE A 1 134 ? 9.305 1.739 3.260 1.00 90.56 134 PHE A O 1
ATOM 1003 N N . CYS A 1 135 ? 8.834 3.841 2.588 1.00 86.75 135 CYS A N 1
ATOM 1004 C CA . CYS A 1 135 ? 7.534 3.960 3.248 1.00 86.75 135 CYS A CA 1
ATOM 1005 C C . CYS A 1 135 ? 7.546 3.511 4.729 1.00 86.75 135 CYS A C 1
ATOM 1007 O O . CYS A 1 135 ? 6.605 2.856 5.188 1.00 86.75 135 CYS A O 1
ATOM 1009 N N . GLY A 1 136 ? 8.626 3.811 5.465 1.00 84.12 136 GLY A N 1
ATOM 1010 C CA . GLY A 1 136 ? 8.806 3.426 6.868 1.00 84.12 136 GLY A CA 1
ATOM 1011 C C . GLY A 1 136 ? 9.060 1.931 7.120 1.00 84.12 136 GLY A C 1
ATOM 1012 O O . GLY A 1 136 ? 8.977 1.484 8.266 1.00 84.12 136 GLY A O 1
ATOM 1013 N N . LEU A 1 137 ? 9.339 1.129 6.085 1.00 79.31 137 LEU A N 1
ATOM 1014 C CA . LEU A 1 137 ? 9.726 -0.277 6.227 1.00 79.31 137 LEU A CA 1
ATOM 1015 C C . LEU A 1 137 ? 11.247 -0.426 6.199 1.00 79.31 137 LEU A C 1
ATOM 1017 O O . LEU A 1 137 ? 11.875 -0.341 5.147 1.00 79.31 137 LEU A O 1
ATOM 1021 N N . SER A 1 138 ? 11.832 -0.730 7.356 1.00 70.38 138 SER A N 1
ATOM 1022 C CA . SER A 1 138 ? 13.267 -1.015 7.485 1.00 70.38 138 SER A CA 1
ATOM 1023 C C . SER A 1 138 ? 13.684 -2.354 6.865 1.00 70.38 138 SER A C 1
ATOM 1025 O O . SER A 1 138 ? 14.849 -2.537 6.522 1.00 70.38 138 SER A O 1
ATOM 1027 N N . GLU A 1 139 ? 12.743 -3.287 6.697 1.00 70.19 139 GLU A N 1
ATOM 1028 C CA . GLU A 1 139 ? 12.996 -4.624 6.138 1.00 70.19 139 GLU A CA 1
ATOM 1029 C C . GLU A 1 139 ? 13.321 -4.598 4.639 1.00 70.19 139 GLU A C 1
ATOM 1031 O O . GLU A 1 139 ? 13.944 -5.521 4.116 1.00 70.19 139 GLU A O 1
ATOM 1036 N N . ILE A 1 140 ? 12.902 -3.538 3.944 1.00 74.25 140 ILE A N 1
ATOM 1037 C CA . ILE A 1 140 ? 13.066 -3.389 2.503 1.00 74.25 140 ILE A CA 1
ATOM 1038 C C . ILE A 1 140 ? 13.905 -2.144 2.276 1.00 74.25 140 ILE A C 1
ATOM 1040 O O . ILE A 1 140 ? 13.413 -1.020 2.336 1.00 74.25 140 ILE A O 1
ATOM 1044 N N . SER A 1 141 ? 15.187 -2.360 2.013 1.00 85.75 141 SER A N 1
ATOM 1045 C CA . SER A 1 141 ? 16.124 -1.291 1.701 1.00 85.75 141 SER A CA 1
ATOM 1046 C C . SER A 1 141 ? 16.956 -1.627 0.470 1.00 85.75 141 SER A C 1
ATOM 1048 O O . SER A 1 141 ? 17.180 -2.792 0.131 1.00 85.75 141 SER A O 1
ATOM 1050 N N . LEU A 1 142 ? 17.402 -0.583 -0.219 1.00 86.12 142 LEU A N 1
ATOM 1051 C CA . LEU A 1 142 ? 18.384 -0.660 -1.291 1.00 86.12 142 LEU A CA 1
ATOM 1052 C C . LEU A 1 142 ? 19.685 -0.056 -0.779 1.00 86.12 142 LEU A C 1
ATOM 1054 O O . LEU A 1 142 ? 19.723 1.123 -0.441 1.00 86.12 142 LEU A O 1
ATOM 1058 N N . ALA A 1 143 ? 20.746 -0.856 -0.728 1.00 87.56 143 ALA A N 1
ATOM 1059 C CA . ALA A 1 143 ? 22.074 -0.419 -0.311 1.00 87.56 143 ALA A CA 1
ATOM 1060 C C . ALA A 1 143 ? 23.025 -0.366 -1.511 1.00 87.56 143 ALA A C 1
ATOM 1062 O O . ALA A 1 143 ? 23.003 -1.252 -2.364 1.00 87.56 143 ALA A O 1
ATOM 1063 N N . SER A 1 144 ? 23.858 0.672 -1.574 1.00 85.81 144 SER A N 1
ATOM 1064 C CA . SER A 1 144 ? 24.830 0.857 -2.653 1.00 85.81 144 SER A CA 1
ATOM 1065 C C . SER A 1 144 ? 25.866 -0.286 -2.725 1.00 85.81 144 SER A C 1
ATOM 1067 O O . SER A 1 144 ? 26.292 -0.790 -1.681 1.00 85.81 144 SER A O 1
ATOM 1069 N N . PRO A 1 145 ? 26.345 -0.643 -3.937 1.00 78.94 145 PRO A N 1
ATOM 1070 C CA . PRO A 1 145 ? 25.861 -0.173 -5.236 1.00 78.94 145 PRO A CA 1
ATOM 1071 C C . PRO A 1 145 ? 24.638 -0.979 -5.682 1.00 78.94 145 PRO A C 1
ATOM 1073 O O . PRO A 1 145 ? 24.614 -2.206 -5.586 1.00 78.94 145 PRO A O 1
ATOM 1076 N N . THR A 1 146 ? 23.638 -0.290 -6.227 1.00 82.38 146 THR A N 1
ATOM 1077 C CA . THR A 1 146 ? 22.455 -0.938 -6.816 1.00 82.38 146 THR A CA 1
ATOM 1078 C C . THR A 1 146 ? 22.395 -0.724 -8.321 1.00 82.38 146 THR A C 1
ATOM 1080 O O . THR A 1 146 ? 22.888 0.279 -8.839 1.00 82.38 146 THR A O 1
ATOM 1083 N N . GLY A 1 147 ? 21.783 -1.678 -9.027 1.00 86.06 147 GLY A N 1
ATOM 1084 C CA . GLY A 1 147 ? 21.293 -1.431 -10.382 1.00 86.06 147 GLY A CA 1
ATOM 1085 C C . GLY A 1 147 ? 20.055 -0.521 -10.360 1.00 86.06 147 GLY A C 1
ATOM 1086 O O . GLY A 1 147 ? 19.488 -0.295 -9.287 1.00 86.06 147 GLY A O 1
ATOM 1087 N N . PRO A 1 148 ? 19.609 -0.009 -11.519 1.00 89.75 148 PRO A N 1
ATOM 1088 C CA . PRO A 1 148 ? 18.472 0.905 -11.574 1.00 89.75 148 PRO A CA 1
ATOM 1089 C C . PRO A 1 148 ? 17.189 0.268 -11.043 1.00 89.75 148 PRO A C 1
ATOM 1091 O O . PRO A 1 148 ? 16.845 -0.859 -11.398 1.00 89.75 148 PRO A O 1
ATOM 1094 N N . PHE A 1 149 ? 16.468 1.018 -10.220 1.00 90.69 149 PHE A N 1
ATOM 1095 C CA . PHE A 1 149 ? 15.235 0.629 -9.553 1.00 90.69 149 PHE A CA 1
ATOM 1096 C C . PHE A 1 149 ? 14.109 1.604 -9.925 1.00 90.69 149 PHE A C 1
ATOM 1098 O O . PHE A 1 149 ? 14.309 2.817 -9.799 1.00 90.69 149 PHE A O 1
ATOM 1105 N N . PRO A 1 150 ? 12.938 1.118 -10.375 1.00 92.12 150 PRO A N 1
ATOM 1106 C CA . PRO A 1 150 ? 11.831 1.987 -10.738 1.00 92.12 150 PRO A CA 1
ATOM 1107 C C . PRO A 1 150 ? 11.130 2.541 -9.497 1.00 92.12 150 PRO A C 1
ATOM 1109 O O . PRO A 1 150 ? 10.833 1.813 -8.552 1.00 92.12 150 PRO A O 1
ATOM 1112 N N . ILE A 1 151 ? 10.796 3.822 -9.536 1.00 91.94 151 ILE A N 1
ATOM 1113 C CA . ILE A 1 151 ? 10.014 4.520 -8.520 1.00 91.94 151 ILE A CA 1
ATOM 1114 C C . ILE A 1 151 ? 8.955 5.385 -9.211 1.00 91.94 151 ILE A C 1
ATOM 1116 O O . ILE A 1 151 ? 9.194 5.929 -10.287 1.00 91.94 151 ILE A O 1
ATOM 1120 N N . ALA A 1 152 ? 7.782 5.511 -8.604 1.00 92.50 152 ALA A N 1
ATOM 1121 C CA . ALA A 1 152 ? 6.722 6.387 -9.085 1.00 92.50 152 ALA A CA 1
ATOM 1122 C C . ALA A 1 152 ? 6.086 7.165 -7.931 1.00 92.50 152 ALA A C 1
ATOM 1124 O O . ALA A 1 152 ? 6.303 6.838 -6.758 1.00 92.50 152 ALA A O 1
ATOM 1125 N N . THR A 1 153 ? 5.309 8.190 -8.278 1.00 89.81 153 THR A N 1
ATOM 1126 C CA . THR A 1 153 ? 4.490 8.978 -7.352 1.00 89.81 153 THR A CA 1
ATOM 1127 C C . THR A 1 153 ? 3.758 8.086 -6.346 1.00 89.81 153 THR A C 1
ATOM 1129 O O . THR A 1 153 ? 3.206 7.039 -6.693 1.00 89.81 153 THR A O 1
ATOM 1132 N N . GLY A 1 154 ? 3.750 8.508 -5.081 1.00 86.81 154 GLY A N 1
ATOM 1133 C CA . GLY A 1 154 ? 3.141 7.772 -3.970 1.00 86.81 154 GLY A CA 1
ATOM 1134 C C . GLY A 1 154 ? 4.120 6.893 -3.189 1.00 86.81 154 GLY A C 1
ATOM 1135 O O . GLY A 1 154 ? 3.822 6.530 -2.053 1.00 86.81 154 GLY A O 1
ATOM 1136 N N . LEU A 1 155 ? 5.310 6.600 -3.730 1.00 90.75 155 LEU A N 1
ATOM 1137 C CA . LEU A 1 155 ? 6.385 5.985 -2.952 1.00 90.75 155 LEU A CA 1
ATOM 1138 C C . LEU A 1 155 ? 7.251 7.037 -2.268 1.00 90.75 155 LEU A C 1
ATOM 1140 O O . LEU A 1 155 ? 7.952 7.803 -2.925 1.00 90.75 155 LEU A O 1
ATOM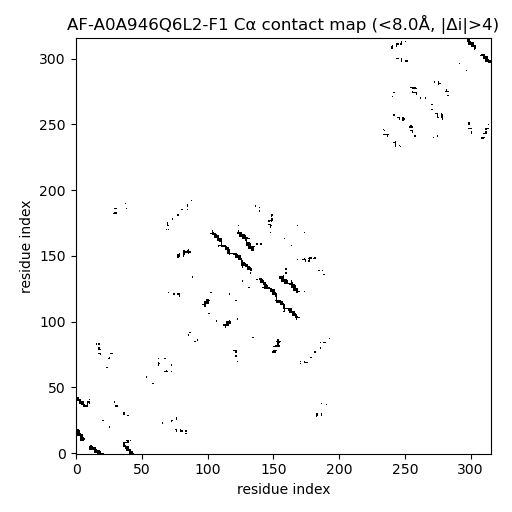 1144 N N . VAL A 1 156 ? 7.256 6.986 -0.938 1.00 91.75 156 VAL A N 1
ATOM 1145 C CA . VAL A 1 156 ? 8.179 7.754 -0.102 1.00 91.75 156 VAL A CA 1
ATOM 1146 C C . VAL A 1 156 ? 9.448 6.938 0.130 1.00 91.75 156 VAL A C 1
ATOM 1148 O O . VAL A 1 156 ? 9.373 5.764 0.515 1.00 91.75 156 VAL A O 1
ATOM 1151 N N . ILE A 1 157 ? 10.603 7.565 -0.076 1.00 92.81 157 ILE A N 1
ATOM 1152 C CA . ILE A 1 157 ? 11.926 7.027 0.240 1.00 92.81 157 ILE A CA 1
ATOM 1153 C C . ILE A 1 157 ? 12.568 7.805 1.382 1.00 92.81 157 ILE A C 1
ATOM 1155 O O . ILE A 1 157 ? 12.368 9.008 1.544 1.00 92.81 157 ILE A O 1
ATOM 1159 N N . GLU A 1 158 ? 13.377 7.101 2.160 1.00 93.12 158 GLU A N 1
ATOM 1160 C CA . GLU A 1 158 ? 14.045 7.639 3.341 1.00 93.12 158 GLU A CA 1
ATOM 1161 C C . GLU A 1 158 ? 15.499 7.158 3.350 1.00 93.12 158 GLU A C 1
ATOM 1163 O O . GLU A 1 158 ? 15.750 5.980 3.080 1.00 93.12 158 GLU A O 1
ATOM 1168 N N . PRO A 1 159 ? 16.486 8.010 3.657 1.00 93.12 159 PRO A N 1
ATOM 1169 C CA . PRO A 1 159 ? 17.859 7.550 3.808 1.00 93.12 159 PRO A CA 1
ATOM 1170 C C . PRO A 1 159 ? 17.962 6.572 4.984 1.00 93.12 159 PRO A C 1
ATOM 1172 O O . PRO A 1 159 ? 17.567 6.870 6.107 1.00 93.12 159 PRO A O 1
ATOM 1175 N N . SER A 1 160 ? 18.529 5.395 4.726 1.00 90.00 160 SER A N 1
ATOM 1176 C CA . SER A 1 160 ? 18.815 4.375 5.747 1.00 90.00 160 SER A CA 1
ATOM 1177 C C . SER A 1 160 ? 20.186 4.555 6.401 1.00 90.00 160 SER A C 1
ATOM 1179 O O . SER A 1 160 ? 20.508 3.868 7.367 1.00 90.00 160 SER A O 1
ATOM 1181 N N . THR A 1 161 ? 21.017 5.451 5.863 1.00 88.81 161 THR A N 1
ATOM 1182 C CA . THR A 1 161 ? 22.362 5.748 6.368 1.00 88.81 161 THR A CA 1
ATOM 1183 C C . THR A 1 161 ? 22.616 7.251 6.432 1.00 88.81 161 THR A C 1
ATOM 1185 O O . THR A 1 161 ? 22.023 8.008 5.665 1.00 88.81 161 THR A O 1
ATOM 1188 N N . GLU A 1 162 ? 23.557 7.666 7.287 1.00 88.00 162 GLU A N 1
ATOM 1189 C CA . GLU A 1 162 ? 23.967 9.071 7.493 1.00 88.00 162 GLU A CA 1
ATOM 1190 C C . GLU A 1 162 ? 24.422 9.788 6.210 1.00 88.00 162 GLU A C 1
ATOM 1192 O O . GLU A 1 162 ? 24.334 11.008 6.105 1.00 88.00 162 GLU A O 1
ATOM 1197 N N . GLN A 1 163 ? 24.935 9.044 5.228 1.00 90.06 163 GLN A N 1
ATOM 1198 C CA . GLN A 1 163 ? 25.345 9.575 3.931 1.00 90.06 163 GLN A CA 1
ATOM 1199 C C . GLN A 1 163 ? 24.772 8.688 2.837 1.00 90.06 163 GLN A C 1
ATOM 1201 O O . GLN A 1 163 ? 25.307 7.614 2.568 1.00 90.06 163 GLN A O 1
ATOM 1206 N N . SER A 1 164 ? 23.672 9.138 2.235 1.00 93.75 164 SER A N 1
ATOM 1207 C CA . SER A 1 164 ? 22.999 8.418 1.156 1.00 93.75 164 SER A CA 1
ATOM 1208 C C . SER A 1 164 ? 22.909 9.313 -0.076 1.00 93.75 164 SER A C 1
ATOM 1210 O O . SER A 1 164 ? 22.451 10.451 0.009 1.00 93.75 164 SER A O 1
ATOM 1212 N N . GLU A 1 165 ? 23.352 8.808 -1.223 1.00 94.31 165 GLU A N 1
ATOM 1213 C CA . GLU A 1 165 ? 23.301 9.521 -2.500 1.00 94.31 165 GLU A CA 1
ATOM 1214 C C . GLU A 1 165 ? 22.617 8.639 -3.539 1.00 94.31 165 GLU A C 1
ATOM 1216 O O . GLU A 1 165 ? 22.960 7.463 -3.694 1.00 94.31 165 GLU A O 1
ATOM 1221 N N . ILE A 1 166 ? 21.668 9.221 -4.265 1.00 94.69 166 ILE A N 1
ATOM 1222 C CA . ILE A 1 166 ? 20.980 8.573 -5.378 1.00 94.69 166 ILE A CA 1
ATOM 1223 C C . ILE A 1 166 ? 21.289 9.296 -6.687 1.00 94.69 166 ILE A C 1
ATOM 1225 O O . ILE A 1 166 ? 21.577 10.491 -6.710 1.00 94.69 166 ILE A O 1
ATOM 1229 N N . GLU A 1 167 ? 21.212 8.572 -7.794 1.00 93.38 167 GLU A N 1
ATOM 1230 C CA . GLU A 1 167 ? 21.313 9.117 -9.145 1.00 93.38 167 GLU A CA 1
ATOM 1231 C C . GLU A 1 167 ? 20.088 8.693 -9.942 1.00 93.38 167 GLU A C 1
ATOM 1233 O O . GLU A 1 167 ? 19.752 7.510 -9.981 1.00 93.38 167 GLU A O 1
ATOM 1238 N N . ILE A 1 168 ? 19.433 9.659 -10.577 1.00 91.56 168 ILE A N 1
ATOM 1239 C CA . ILE A 1 168 ? 18.295 9.404 -11.451 1.00 91.56 168 ILE A CA 1
ATOM 1240 C C . ILE A 1 168 ? 18.807 8.958 -12.817 1.00 91.56 168 ILE A C 1
ATOM 1242 O O . ILE A 1 168 ? 19.540 9.684 -13.495 1.00 91.56 168 ILE A O 1
ATOM 1246 N N . CYS A 1 169 ? 18.440 7.736 -13.191 1.00 85.81 169 CYS A N 1
ATOM 1247 C CA . CYS A 1 169 ? 18.916 7.052 -14.382 1.00 85.81 169 CYS A CA 1
ATOM 1248 C C . CYS A 1 169 ? 18.265 7.592 -15.657 1.00 85.81 169 CYS A C 1
ATOM 1250 O O . CYS A 1 169 ? 17.118 8.034 -15.680 1.00 85.81 169 CYS A O 1
ATOM 1252 N N . THR A 1 170 ? 19.010 7.495 -16.757 1.00 74.69 170 THR A N 1
ATOM 1253 C CA . THR A 1 170 ? 18.493 7.777 -18.101 1.00 74.69 170 THR A CA 1
ATOM 1254 C C . THR A 1 170 ? 17.889 6.518 -18.735 1.00 74.69 170 THR A C 1
ATOM 1256 O O . THR A 1 170 ? 18.168 5.395 -18.315 1.00 74.69 170 THR A O 1
ATOM 1259 N N . THR A 1 171 ? 17.074 6.696 -19.784 1.00 63.78 171 THR A N 1
ATOM 1260 C CA . THR A 1 171 ? 16.302 5.649 -20.493 1.00 63.78 171 THR A CA 1
ATOM 1261 C C . THR A 1 171 ? 17.077 4.405 -20.929 1.00 63.78 171 THR A C 1
ATOM 1263 O O . THR A 1 171 ? 16.459 3.357 -21.111 1.00 63.78 171 THR A O 1
ATOM 1266 N N . THR A 1 172 ? 18.401 4.483 -21.042 1.00 60.47 172 THR A N 1
ATOM 1267 C CA . THR A 1 172 ? 19.276 3.409 -21.527 1.00 60.47 172 THR A CA 1
ATOM 1268 C C . THR A 1 172 ? 19.835 2.486 -20.443 1.00 60.47 172 THR A C 1
ATOM 1270 O O . THR A 1 172 ? 20.396 1.454 -20.792 1.00 60.47 172 THR A O 1
ATOM 1273 N N . GLU A 1 173 ? 19.707 2.825 -19.157 1.00 60.53 173 GLU A N 1
ATOM 1274 C CA . GLU A 1 173 ? 20.290 2.032 -18.054 1.00 60.53 173 GLU A CA 1
ATOM 1275 C C . GLU A 1 173 ? 19.307 1.005 -17.455 1.00 60.53 173 GLU A C 1
ATOM 1277 O O . GLU A 1 173 ? 19.661 0.241 -16.566 1.00 60.53 173 GLU A O 1
ATOM 1282 N N . HIS A 1 174 ? 18.060 0.967 -17.924 1.00 70.69 174 HIS A N 1
ATOM 1283 C CA . HIS A 1 174 ? 16.979 0.219 -17.281 1.00 70.69 174 HIS A CA 1
ATOM 1284 C C . HIS A 1 174 ? 17.080 -1.301 -17.431 1.00 70.69 174 HIS A C 1
ATOM 1286 O O . HIS A 1 174 ? 17.193 -1.823 -18.539 1.00 70.69 174 HIS A O 1
ATOM 1292 N N . GLU A 1 175 ? 16.924 -2.021 -16.316 1.00 71.62 175 GLU A N 1
ATOM 1293 C CA . GLU A 1 175 ? 16.997 -3.482 -16.267 1.00 71.62 175 GLU A CA 1
ATOM 1294 C C . GLU A 1 175 ? 15.778 -4.101 -15.570 1.00 71.62 175 GLU A C 1
ATOM 1296 O O . GLU A 1 175 ? 15.279 -3.597 -14.563 1.00 71.62 175 GLU A O 1
ATOM 1301 N N . PHE A 1 176 ? 15.343 -5.277 -16.038 1.00 77.75 176 PHE A N 1
ATOM 1302 C CA . PHE A 1 176 ? 14.257 -6.041 -15.401 1.00 77.75 176 PHE A CA 1
ATOM 1303 C C . PHE A 1 176 ? 14.560 -6.459 -13.958 1.00 77.75 176 PHE A C 1
ATOM 1305 O O . PHE A 1 176 ? 13.636 -6.725 -13.191 1.00 77.75 176 PHE A O 1
ATOM 1312 N N . ASN A 1 177 ? 15.833 -6.492 -13.560 1.00 80.19 177 ASN A N 1
ATOM 1313 C CA . ASN A 1 177 ? 16.203 -6.779 -12.179 1.00 80.19 177 ASN A CA 1
ATOM 1314 C C . ASN A 1 177 ? 15.656 -5.712 -11.211 1.00 80.19 177 ASN A C 1
ATOM 1316 O O . ASN A 1 177 ? 15.167 -6.054 -10.133 1.00 80.19 177 ASN A O 1
ATOM 1320 N N . GLY A 1 178 ? 15.640 -4.438 -11.620 1.00 83.94 178 GLY A N 1
ATOM 1321 C CA . GLY A 1 178 ? 15.013 -3.360 -10.851 1.00 83.94 178 GLY A CA 1
ATOM 1322 C C . GLY A 1 178 ? 13.528 -3.610 -10.604 1.00 83.94 178 GLY A C 1
ATOM 1323 O O . GLY A 1 178 ? 13.051 -3.493 -9.477 1.00 83.94 178 GLY A O 1
ATOM 1324 N N . LEU A 1 179 ? 12.810 -4.063 -11.635 1.00 85.81 179 LEU A N 1
ATOM 1325 C CA . LEU A 1 179 ? 11.393 -4.415 -11.530 1.00 85.81 179 LEU A CA 1
ATOM 1326 C C . LEU A 1 179 ? 11.149 -5.601 -10.583 1.00 85.81 179 LEU A C 1
ATOM 1328 O O . LEU A 1 179 ? 10.176 -5.602 -9.832 1.00 85.81 179 LEU A O 1
ATOM 1332 N N . THR A 1 180 ? 12.037 -6.598 -10.569 1.00 83.62 180 THR A N 1
ATOM 1333 C CA . THR A 1 180 ? 11.956 -7.714 -9.612 1.00 83.62 180 THR A CA 1
ATOM 1334 C C . THR A 1 180 ? 12.086 -7.225 -8.170 1.00 83.62 180 THR A C 1
ATOM 1336 O O . THR A 1 180 ? 11.319 -7.651 -7.304 1.00 83.62 180 THR A O 1
ATOM 1339 N N . HIS A 1 181 ? 13.020 -6.309 -7.901 1.00 82.94 181 HIS A N 1
ATOM 1340 C CA . HIS A 1 181 ? 13.161 -5.698 -6.578 1.00 82.94 181 HIS A CA 1
ATOM 1341 C C . HIS A 1 181 ? 11.918 -4.883 -6.205 1.00 82.94 181 HIS A C 1
ATOM 1343 O O . HIS A 1 181 ? 11.435 -4.997 -5.080 1.00 82.94 181 HIS A O 1
ATOM 1349 N N . PHE A 1 182 ? 11.355 -4.128 -7.151 1.00 88.56 182 PHE A N 1
ATOM 1350 C CA . PHE A 1 182 ? 10.110 -3.389 -6.944 1.00 88.56 182 PHE A CA 1
ATOM 1351 C C . PHE A 1 182 ? 8.948 -4.323 -6.588 1.00 88.56 182 PHE A C 1
ATOM 1353 O O . PHE A 1 182 ? 8.244 -4.098 -5.608 1.00 88.56 182 PHE A O 1
ATOM 1360 N N . ASN A 1 183 ? 8.785 -5.432 -7.314 1.00 87.69 183 ASN A N 1
ATOM 1361 C CA . ASN A 1 183 ? 7.728 -6.401 -7.024 1.00 87.69 183 ASN A CA 1
ATOM 1362 C C . ASN A 1 183 ? 7.897 -7.038 -5.635 1.00 87.69 183 ASN A C 1
ATOM 1364 O O . ASN A 1 183 ? 6.901 -7.247 -4.942 1.00 87.69 183 ASN A O 1
ATOM 1368 N N . ARG A 1 184 ? 9.137 -7.308 -5.197 1.00 84.56 184 ARG A N 1
ATOM 1369 C CA . ARG A 1 184 ? 9.417 -7.762 -3.823 1.00 84.56 184 ARG A CA 1
ATOM 1370 C C . ARG A 1 184 ? 9.028 -6.710 -2.791 1.00 84.56 184 ARG A C 1
ATOM 1372 O O . ARG A 1 184 ? 8.394 -7.068 -1.800 1.00 84.56 1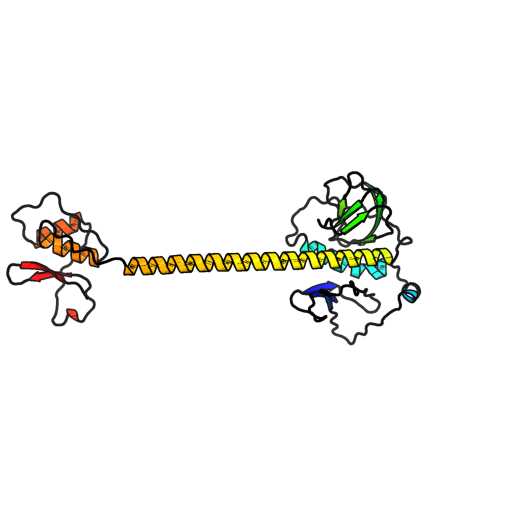84 ARG A O 1
ATOM 1379 N N . LEU A 1 185 ? 9.350 -5.438 -3.046 1.00 87.19 185 LEU A N 1
ATOM 1380 C CA . LEU A 1 185 ? 8.962 -4.331 -2.175 1.00 87.19 185 LEU A CA 1
ATOM 1381 C C . LEU A 1 185 ? 7.449 -4.288 -1.993 1.00 87.19 185 LEU A C 1
ATOM 1383 O O . LEU A 1 185 ? 6.955 -4.311 -0.868 1.00 87.19 185 LEU A O 1
ATOM 1387 N N . VAL A 1 186 ? 6.718 -4.277 -3.107 1.00 88.44 186 VAL A N 1
ATOM 1388 C CA . VAL A 1 186 ? 5.255 -4.234 -3.116 1.00 88.44 186 VAL A CA 1
ATOM 1389 C C . VAL A 1 186 ? 4.676 -5.404 -2.326 1.00 88.44 186 VAL A C 1
ATOM 1391 O O . VAL A 1 186 ? 3.821 -5.206 -1.467 1.00 88.44 186 VAL A O 1
ATOM 1394 N N . CYS A 1 187 ? 5.160 -6.623 -2.572 1.00 85.81 187 CYS A N 1
ATOM 1395 C CA . CYS A 1 187 ? 4.659 -7.808 -1.880 1.00 85.81 187 CYS A CA 1
ATOM 1396 C C . CYS A 1 187 ? 4.901 -7.735 -0.369 1.00 85.81 187 CYS A C 1
ATOM 1398 O O . CYS A 1 187 ? 3.994 -8.023 0.409 1.00 85.81 187 CYS A O 1
ATOM 1400 N N . ALA A 1 188 ? 6.100 -7.340 0.057 1.00 84.94 188 ALA A N 1
ATOM 1401 C CA . ALA A 1 188 ? 6.429 -7.240 1.473 1.00 84.94 188 ALA A CA 1
ATOM 1402 C C . ALA A 1 188 ? 5.694 -6.077 2.168 1.00 84.94 188 ALA A C 1
ATOM 1404 O O . ALA A 1 188 ? 5.259 -6.238 3.312 1.00 84.94 188 ALA A O 1
ATOM 1405 N N . TYR A 1 189 ? 5.450 -4.961 1.468 1.00 87.06 189 TYR A N 1
ATOM 1406 C CA . TYR A 1 189 ? 4.626 -3.868 1.988 1.00 87.06 189 TYR A CA 1
ATOM 1407 C C . TYR A 1 189 ? 3.179 -4.314 2.203 1.00 87.06 189 TYR A C 1
ATOM 1409 O O . TYR A 1 189 ? 2.638 -4.164 3.296 1.00 87.06 189 TYR A O 1
ATOM 1417 N N . LEU A 1 190 ? 2.563 -4.923 1.188 1.00 85.75 190 LEU A N 1
ATOM 1418 C CA . LEU A 1 190 ? 1.178 -5.387 1.263 1.00 85.75 190 LEU A CA 1
ATOM 1419 C C . LEU A 1 190 ? 0.985 -6.479 2.329 1.00 85.75 190 LEU A C 1
ATOM 1421 O O . LEU A 1 190 ? 0.012 -6.426 3.078 1.00 85.75 190 LEU A O 1
ATOM 1425 N N . LYS A 1 191 ? 1.939 -7.412 2.468 1.00 82.25 191 LYS A N 1
ATOM 1426 C CA . LYS A 1 191 ? 1.942 -8.422 3.546 1.00 82.25 191 LYS A CA 1
ATOM 1427 C C . LYS A 1 191 ? 2.031 -7.774 4.935 1.00 82.25 191 LYS A C 1
ATOM 1429 O O . LYS A 1 191 ? 1.278 -8.137 5.842 1.00 82.25 191 LYS A O 1
ATOM 1434 N N . SER A 1 192 ? 2.922 -6.795 5.101 1.00 82.56 192 SER A N 1
ATOM 1435 C CA . SER A 1 192 ? 3.056 -6.037 6.353 1.00 82.56 192 SER A CA 1
ATOM 1436 C C . SER A 1 192 ? 1.789 -5.247 6.683 1.00 82.56 192 SER A C 1
ATOM 1438 O O . SER A 1 192 ? 1.369 -5.207 7.839 1.00 82.56 192 SER A O 1
ATOM 1440 N N . TYR A 1 193 ? 1.161 -4.639 5.675 1.00 82.94 193 TYR A N 1
ATOM 1441 C CA . TYR A 1 193 ? -0.085 -3.896 5.830 1.00 82.94 193 TYR A CA 1
ATOM 1442 C C . TYR A 1 193 ? -1.236 -4.802 6.283 1.00 82.94 193 TYR A C 1
ATOM 1444 O O . TYR A 1 193 ? -1.897 -4.481 7.266 1.00 82.94 193 TYR A O 1
ATOM 1452 N N . GLU A 1 194 ? -1.436 -5.954 5.634 1.00 80.00 194 GLU A N 1
ATOM 1453 C CA . GLU A 1 194 ? -2.487 -6.914 6.006 1.00 80.00 194 GLU A CA 1
ATOM 1454 C C . GLU A 1 194 ? -2.289 -7.431 7.437 1.00 80.00 194 GLU A C 1
ATOM 1456 O O . GLU A 1 194 ? -3.220 -7.417 8.236 1.00 80.00 194 GLU A O 1
ATOM 1461 N N . THR A 1 195 ? -1.049 -7.760 7.815 1.00 80.62 195 THR A N 1
ATOM 1462 C CA . THR A 1 195 ? -0.723 -8.208 9.181 1.00 80.62 195 THR A CA 1
ATOM 1463 C C . THR A 1 195 ? -1.058 -7.142 10.232 1.00 80.62 195 THR A C 1
ATOM 1465 O O . THR A 1 195 ? -1.595 -7.453 11.300 1.00 80.62 195 THR A O 1
ATOM 1468 N N . ARG A 1 196 ? -0.756 -5.868 9.943 1.00 81.38 196 ARG A N 1
ATOM 1469 C CA . ARG A 1 196 ? -1.090 -4.735 10.822 1.00 81.38 196 ARG A CA 1
ATOM 1470 C C . ARG A 1 196 ? -2.601 -4.506 10.890 1.00 81.38 196 ARG A C 1
ATOM 1472 O O . ARG A 1 196 ? -3.115 -4.285 11.983 1.00 81.38 196 ARG A O 1
ATOM 1479 N N . ALA A 1 197 ? -3.302 -4.596 9.761 1.00 78.19 197 ALA A N 1
ATOM 1480 C CA . ALA A 1 197 ? -4.752 -4.441 9.690 1.00 78.19 197 ALA A CA 1
ATOM 1481 C C . ALA A 1 197 ? -5.486 -5.545 10.473 1.00 78.19 197 ALA A C 1
ATOM 1483 O O . ALA A 1 197 ? -6.356 -5.236 11.285 1.00 78.19 197 ALA A O 1
ATOM 1484 N N . ASP A 1 198 ? -5.081 -6.807 10.311 1.00 80.12 198 ASP A N 1
ATOM 1485 C CA . ASP A 1 198 ? -5.635 -7.948 11.050 1.00 80.12 198 ASP A CA 1
ATOM 1486 C C . ASP A 1 198 ? -5.401 -7.818 12.561 1.00 80.12 198 ASP A C 1
ATOM 1488 O O . ASP A 1 198 ? -6.279 -8.124 13.372 1.00 80.12 198 ASP A O 1
ATOM 1492 N N . SER A 1 199 ? -4.215 -7.343 12.952 1.00 80.12 199 SER A N 1
ATOM 1493 C CA . SER A 1 199 ? -3.875 -7.117 14.360 1.00 80.12 199 SER A CA 1
ATOM 1494 C C . SER A 1 199 ? -4.735 -6.005 14.967 1.00 80.12 199 SER A C 1
ATOM 1496 O O . SER A 1 199 ? -5.295 -6.193 16.046 1.00 80.12 199 SER A O 1
ATOM 1498 N N . ALA A 1 200 ? -4.903 -4.887 14.253 1.00 80.50 200 ALA A N 1
ATOM 1499 C CA . ALA A 1 200 ? -5.742 -3.773 14.686 1.00 80.50 200 ALA A CA 1
ATOM 1500 C C . ALA A 1 200 ? -7.224 -4.171 14.794 1.00 80.50 200 ALA A C 1
ATOM 1502 O O . ALA A 1 200 ? -7.884 -3.835 15.776 1.00 80.50 200 ALA A O 1
ATOM 1503 N N . GLU A 1 201 ? -7.745 -4.941 13.835 1.00 82.38 201 GLU A N 1
ATOM 1504 C CA . GLU A 1 201 ? -9.120 -5.448 13.895 1.00 82.38 201 GLU A CA 1
ATOM 1505 C C . GLU A 1 201 ? -9.319 -6.386 15.089 1.00 82.38 201 GLU A C 1
ATOM 1507 O O . GLU A 1 201 ? -10.301 -6.283 15.827 1.00 82.38 201 GLU A O 1
ATOM 1512 N N . ARG A 1 202 ? -8.349 -7.269 15.349 1.00 81.62 202 ARG A N 1
ATOM 1513 C CA . ARG A 1 202 ? -8.386 -8.154 16.515 1.00 81.62 202 ARG A CA 1
ATOM 1514 C C . ARG A 1 202 ? -8.379 -7.372 17.828 1.00 81.62 202 ARG A C 1
ATOM 1516 O O . ARG A 1 202 ? -9.103 -7.741 18.752 1.00 81.62 202 ARG A O 1
ATOM 1523 N N . GLU A 1 203 ? -7.586 -6.309 17.927 1.00 85.62 203 GLU A N 1
ATOM 1524 C CA . GLU A 1 203 ? -7.584 -5.422 19.095 1.00 85.62 203 GLU A CA 1
ATOM 1525 C C . GLU A 1 203 ? -8.922 -4.698 19.270 1.00 85.62 203 GLU A C 1
ATOM 1527 O O . GLU A 1 203 ? -9.451 -4.676 20.384 1.00 85.62 203 GLU A O 1
ATOM 1532 N N . ASN A 1 204 ? -9.514 -4.191 18.185 1.00 84.38 204 ASN A N 1
ATOM 1533 C CA . ASN A 1 204 ? -10.832 -3.555 18.206 1.00 84.38 204 ASN A CA 1
ATOM 1534 C C . ASN A 1 204 ? -11.925 -4.517 18.686 1.00 84.38 204 ASN A C 1
ATOM 1536 O O . ASN A 1 204 ? -12.732 -4.147 19.540 1.00 84.38 204 ASN A O 1
ATOM 1540 N N . LEU A 1 205 ? -11.926 -5.761 18.199 1.00 88.00 205 LEU A N 1
ATOM 1541 C CA . LEU A 1 205 ? -12.861 -6.797 18.643 1.00 88.00 205 LEU A CA 1
ATOM 1542 C C . LEU A 1 205 ? -12.695 -7.102 20.136 1.00 88.00 205 LEU A C 1
ATOM 1544 O O . LEU A 1 205 ? -13.676 -7.102 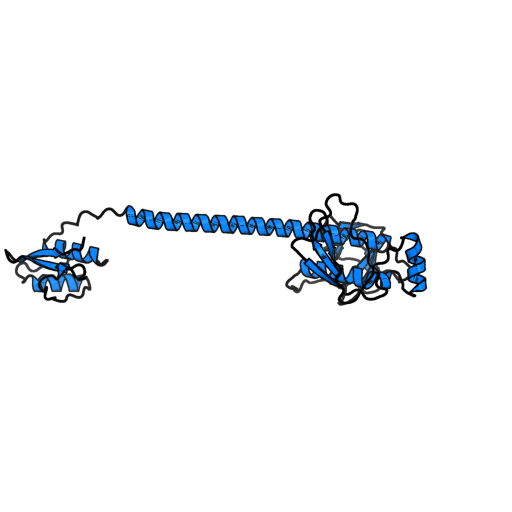20.877 1.00 88.00 205 LEU A O 1
ATOM 1548 N N . LEU A 1 206 ? -11.458 -7.289 20.607 1.00 89.44 206 LEU A N 1
ATOM 1549 C CA . LEU A 1 206 ? -11.179 -7.527 22.027 1.00 89.44 206 LEU A CA 1
ATOM 1550 C C . LEU A 1 206 ? -11.586 -6.337 22.906 1.00 89.44 206 LEU A C 1
ATOM 1552 O O . LEU A 1 206 ? -12.061 -6.523 24.028 1.00 89.44 206 LEU A O 1
ATOM 1556 N N . PHE A 1 207 ? -11.393 -5.112 22.422 1.00 84.19 207 PHE A N 1
ATOM 1557 C CA . PHE A 1 207 ? -11.816 -3.904 23.121 1.00 84.19 207 PHE A CA 1
ATOM 1558 C C . PHE A 1 207 ? -13.346 -3.802 23.190 1.00 84.19 207 PHE A C 1
ATOM 1560 O O . PHE A 1 207 ? -13.894 -3.566 24.269 1.00 84.19 207 PHE A O 1
ATOM 1567 N N . ALA A 1 208 ? -14.040 -4.064 22.080 1.00 86.12 208 ALA A N 1
ATOM 1568 C CA . ALA A 1 208 ? -15.498 -4.094 22.020 1.00 86.12 208 ALA A CA 1
ATOM 1569 C C . ALA A 1 208 ? -16.093 -5.173 22.943 1.00 86.12 208 ALA A C 1
ATOM 1571 O O . ALA A 1 208 ? -17.046 -4.899 23.672 1.00 86.12 208 ALA A O 1
ATOM 1572 N N . GLU A 1 209 ? -15.501 -6.372 22.990 1.00 90.06 209 GLU A N 1
ATOM 1573 C CA . GLU A 1 209 ? -15.898 -7.438 23.919 1.00 90.06 209 GLU A CA 1
ATOM 1574 C C . GLU A 1 209 ? -15.751 -7.015 25.386 1.00 90.06 209 GLU A C 1
ATOM 1576 O O . GLU A 1 209 ? -16.642 -7.275 26.198 1.00 90.06 209 GLU A O 1
ATOM 1581 N N . ARG A 1 210 ? -14.648 -6.338 25.742 1.00 86.94 210 ARG A N 1
ATOM 1582 C CA . ARG A 1 210 ? -14.428 -5.830 27.108 1.00 86.94 210 ARG A CA 1
ATOM 1583 C C . ARG A 1 210 ? -15.466 -4.784 27.496 1.00 86.94 210 ARG A C 1
ATOM 1585 O O . ARG A 1 210 ? -16.017 -4.878 28.588 1.00 86.94 210 ARG A O 1
ATOM 1592 N N . LEU A 1 211 ? -15.749 -3.825 26.614 1.00 83.25 211 LEU A N 1
ATOM 1593 C CA . LEU A 1 211 ? -16.788 -2.821 26.852 1.00 83.25 211 LEU A CA 1
ATOM 1594 C C . LEU A 1 211 ? -18.163 -3.469 27.019 1.00 83.25 211 LEU A C 1
ATOM 1596 O O . LEU A 1 211 ? -18.891 -3.132 27.947 1.00 83.25 211 LEU A O 1
ATOM 1600 N N . ASN A 1 212 ? -18.496 -4.440 26.167 1.00 83.62 212 ASN A N 1
ATOM 1601 C CA . ASN A 1 212 ? -19.768 -5.146 26.254 1.00 83.62 212 ASN A CA 1
ATOM 1602 C C . ASN A 1 212 ? -19.900 -5.938 27.566 1.00 83.62 212 ASN A C 1
ATOM 1604 O O . ASN A 1 212 ? -20.956 -5.912 28.193 1.00 83.62 212 ASN A O 1
ATOM 1608 N N . ARG A 1 213 ? -18.826 -6.603 28.016 1.00 84.50 213 ARG A N 1
ATOM 1609 C CA . ARG A 1 213 ? -18.817 -7.309 29.304 1.00 84.50 213 ARG A CA 1
ATOM 1610 C C . ARG A 1 213 ? -18.998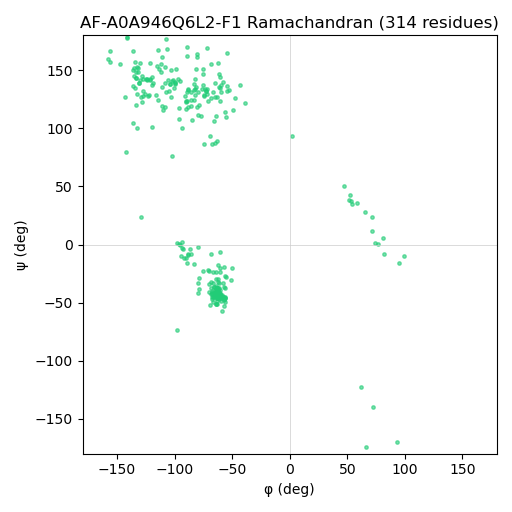 -6.352 30.479 1.00 84.50 213 ARG A C 1
ATOM 1612 O O . ARG A 1 213 ? -19.818 -6.639 31.341 1.00 84.50 213 ARG A O 1
ATOM 1619 N N . ASN A 1 214 ? -18.287 -5.225 30.490 1.00 84.50 214 ASN A N 1
ATOM 1620 C CA . ASN A 1 214 ? -18.418 -4.233 31.558 1.00 84.50 214 ASN A CA 1
ATOM 1621 C C . ASN A 1 214 ? -19.847 -3.668 31.615 1.00 84.50 214 ASN A C 1
ATOM 1623 O O . ASN A 1 214 ? -20.451 -3.648 32.679 1.00 84.50 214 ASN A O 1
ATOM 1627 N N . ASN A 1 215 ? -20.434 -3.321 30.464 1.00 81.81 215 ASN A N 1
ATOM 1628 C CA . ASN A 1 215 ? -21.818 -2.843 30.399 1.00 81.81 215 ASN A CA 1
ATOM 1629 C C . ASN A 1 215 ? -22.828 -3.894 30.899 1.00 81.81 215 ASN A C 1
ATOM 1631 O O . ASN A 1 215 ? -23.823 -3.545 31.531 1.00 81.81 215 ASN A O 1
ATOM 1635 N N . LEU A 1 216 ? -22.592 -5.182 30.613 1.00 83.50 216 LEU A N 1
ATOM 1636 C CA . LEU A 1 216 ? -23.432 -6.272 31.112 1.00 83.50 216 LEU A CA 1
ATOM 1637 C C . LEU A 1 216 ? -23.300 -6.442 32.632 1.00 83.50 216 LEU A C 1
ATOM 1639 O O . LEU A 1 216 ? -24.309 -6.638 33.305 1.00 83.50 216 LEU A O 1
ATOM 1643 N N . GLU A 1 217 ? -22.081 -6.374 33.169 1.00 84.38 217 GLU A N 1
ATOM 1644 C CA . GLU A 1 217 ? -21.828 -6.436 34.614 1.00 84.38 217 GLU A CA 1
ATOM 1645 C C . GLU A 1 217 ? -22.495 -5.265 35.347 1.00 84.38 217 GLU A C 1
ATOM 1647 O O . GLU A 1 217 ? -23.175 -5.491 36.348 1.00 84.38 217 GLU A O 1
ATOM 1652 N N . ASP A 1 218 ? -22.394 -4.046 34.815 1.00 79.81 218 ASP A N 1
ATOM 1653 C CA . ASP A 1 218 ? -23.047 -2.859 35.376 1.00 79.81 218 ASP A CA 1
ATOM 1654 C C . ASP A 1 218 ? -24.578 -2.997 35.376 1.00 79.81 218 ASP A C 1
ATOM 1656 O O . ASP A 1 218 ? -25.222 -2.773 36.402 1.00 79.81 218 ASP A O 1
ATOM 1660 N N . ALA A 1 219 ? -25.170 -3.456 34.267 1.00 78.88 219 ALA A N 1
ATOM 1661 C CA . ALA A 1 219 ? -26.613 -3.685 34.178 1.00 78.88 219 ALA A CA 1
ATOM 1662 C C . ALA A 1 219 ? -27.100 -4.789 35.139 1.00 78.88 219 ALA A C 1
ATOM 1664 O O . ALA A 1 219 ? -28.172 -4.676 35.737 1.00 78.88 219 ALA A O 1
ATOM 1665 N N . LEU A 1 220 ? -26.324 -5.865 35.313 1.00 83.88 220 LEU A N 1
ATOM 1666 C CA . LEU A 1 220 ? -26.644 -6.932 36.268 1.00 83.88 220 LEU A CA 1
ATOM 1667 C C . LEU A 1 220 ? -26.521 -6.458 37.720 1.00 83.88 220 LEU A C 1
ATOM 1669 O O . LEU A 1 220 ? -27.351 -6.842 38.546 1.00 83.88 220 LEU A O 1
ATOM 1673 N N . ASN A 1 221 ? -25.531 -5.618 38.026 1.00 77.88 221 ASN A N 1
ATOM 1674 C CA . ASN A 1 221 ? -25.384 -5.005 39.344 1.00 77.88 221 ASN A CA 1
ATOM 1675 C C . ASN A 1 221 ? -26.560 -4.073 39.658 1.00 77.88 221 ASN A C 1
ATOM 1677 O O . ASN A 1 221 ? -27.109 -4.153 40.752 1.00 77.88 221 ASN A O 1
ATOM 1681 N N . GLU A 1 222 ? -27.019 -3.274 38.692 1.00 73.31 222 GLU A N 1
ATOM 1682 C CA . GLU A 1 222 ? -28.191 -2.407 38.860 1.00 73.31 222 GLU A CA 1
ATOM 1683 C C . GLU A 1 222 ? -29.465 -3.218 39.168 1.00 73.31 222 GLU A C 1
ATOM 1685 O O . GLU A 1 222 ? -30.213 -2.896 40.093 1.00 73.31 222 GLU A O 1
ATOM 1690 N N . VAL A 1 223 ? -29.686 -4.336 38.464 1.00 76.88 223 VAL A N 1
ATOM 1691 C CA . VAL A 1 223 ? -30.790 -5.266 38.769 1.00 76.88 223 VAL A CA 1
ATOM 1692 C C . VAL A 1 223 ? -30.609 -5.921 40.144 1.00 76.88 223 VAL A C 1
ATOM 1694 O O . VAL A 1 223 ? -31.575 -6.065 40.897 1.00 76.88 223 VAL A O 1
ATOM 1697 N N . GLY A 1 224 ? -29.380 -6.305 40.493 1.00 72.56 224 GLY A N 1
ATOM 1698 C CA . GLY A 1 224 ? -29.037 -6.857 41.802 1.00 72.56 224 GLY A CA 1
ATOM 1699 C C . GLY A 1 224 ? -29.350 -5.893 42.945 1.00 72.56 224 GLY A C 1
ATOM 1700 O O . GLY A 1 224 ? -29.976 -6.293 43.927 1.00 72.56 224 GLY A O 1
ATOM 1701 N N . ASP A 1 225 ? -29.001 -4.617 42.797 1.00 73.38 225 ASP A N 1
ATOM 1702 C CA . ASP A 1 225 ? -29.266 -3.565 43.780 1.00 73.38 225 ASP A CA 1
ATOM 1703 C C . ASP A 1 225 ? -30.767 -3.314 43.975 1.00 73.38 225 ASP A C 1
ATOM 1705 O O . ASP A 1 225 ? -31.224 -3.095 45.103 1.00 73.38 225 ASP A O 1
ATOM 1709 N N . LEU A 1 226 ? -31.565 -3.414 42.907 1.00 70.12 226 LEU A N 1
ATOM 1710 C CA . LEU A 1 226 ? -33.026 -3.343 42.997 1.00 70.12 226 LEU A CA 1
ATOM 1711 C C . LEU A 1 226 ? -33.622 -4.530 43.768 1.00 70.12 226 LEU A C 1
ATOM 1713 O O . LEU A 1 226 ? -34.568 -4.345 44.532 1.00 70.12 226 LEU A O 1
ATOM 1717 N N . LEU A 1 227 ? -33.057 -5.730 43.616 1.00 67.75 227 LEU A N 1
ATOM 1718 C CA . LEU A 1 227 ? -33.514 -6.941 44.309 1.00 67.75 227 LEU A CA 1
ATOM 1719 C C . LEU A 1 227 ? -33.035 -7.012 45.770 1.00 67.75 227 LEU A C 1
ATOM 1721 O O . LEU A 1 227 ? -33.712 -7.608 46.610 1.00 67.75 227 LEU A O 1
ATOM 1725 N N . ASN A 1 228 ? -31.888 -6.405 46.093 1.00 60.78 228 ASN A N 1
ATOM 1726 C CA . ASN A 1 228 ? -31.307 -6.418 47.441 1.00 60.78 228 ASN A CA 1
ATOM 1727 C C . ASN A 1 228 ? -31.791 -5.276 48.346 1.00 60.78 228 ASN A C 1
ATOM 1729 O O . ASN A 1 228 ? -31.536 -5.306 49.558 1.00 60.78 228 ASN A O 1
ATOM 1733 N N . LYS A 1 229 ? -32.536 -4.300 47.810 1.00 48.84 229 LYS A N 1
ATOM 1734 C CA . LYS A 1 229 ? -33.339 -3.383 48.627 1.00 48.84 229 LYS A CA 1
ATOM 1735 C C . LYS A 1 229 ? -34.442 -4.174 49.333 1.00 48.84 229 LYS A C 1
ATOM 1737 O O . LYS A 1 229 ? -35.566 -4.301 48.860 1.00 48.84 229 LYS A O 1
ATOM 1742 N N . ARG A 1 230 ? -34.117 -4.708 50.515 1.00 42.03 230 ARG A N 1
ATOM 1743 C CA . ARG A 1 230 ? -35.126 -5.150 51.485 1.00 42.03 230 ARG A CA 1
ATOM 1744 C C . ARG A 1 230 ? -36.065 -3.970 51.748 1.00 42.03 230 ARG A C 1
ATOM 1746 O O . ARG A 1 230 ? -35.544 -2.874 51.957 1.00 42.03 230 ARG A O 1
ATOM 1753 N N . PRO A 1 231 ? -37.395 -4.166 51.808 1.00 42.59 231 PRO A N 1
ATOM 1754 C CA . PRO A 1 231 ? -38.276 -3.126 52.310 1.00 42.59 231 PRO A CA 1
ATOM 1755 C C . PRO A 1 231 ? -37.785 -2.766 53.709 1.00 42.59 231 PRO A C 1
ATOM 1757 O O . PRO A 1 231 ? -37.758 -3.604 54.619 1.00 42.59 231 PRO A O 1
ATOM 1760 N N . SER A 1 232 ? -37.294 -1.537 53.843 1.00 42.47 232 SER A N 1
ATOM 1761 C CA . SER A 1 232 ? -36.939 -0.931 55.111 1.00 42.47 232 SER A CA 1
ATOM 1762 C C . SER A 1 232 ? -38.114 -1.181 56.046 1.00 42.47 232 SER A C 1
ATOM 1764 O O . SER A 1 232 ? -39.259 -0.886 55.705 1.00 42.47 232 SER A O 1
ATOM 1766 N N . ARG A 1 233 ? -37.864 -1.763 57.224 1.00 45.31 233 ARG A N 1
ATOM 1767 C CA . ARG A 1 233 ? -38.856 -1.729 58.301 1.00 45.31 233 ARG A CA 1
ATOM 1768 C C . ARG A 1 233 ? -39.295 -0.276 58.434 1.00 45.31 233 ARG A C 1
ATOM 1770 O O . ARG A 1 233 ? -38.459 0.565 58.757 1.00 45.31 233 ARG A O 1
ATOM 1777 N N . SER A 1 234 ? -40.571 -0.029 58.144 1.00 46.19 234 SER A N 1
ATOM 1778 C CA . SER A 1 234 ? -41.212 1.278 58.232 1.00 46.19 234 SER A CA 1
ATOM 1779 C C . SER A 1 234 ? -40.693 2.022 59.466 1.00 46.19 234 SER A C 1
ATOM 1781 O O . SER A 1 234 ? -40.810 1.483 60.573 1.00 46.19 234 SER A O 1
ATOM 1783 N N . PRO A 1 235 ? -40.100 3.219 59.322 1.00 47.00 235 PRO A N 1
ATOM 1784 C CA . PRO A 1 235 ? -39.653 3.985 60.471 1.00 47.00 235 PRO A CA 1
ATOM 1785 C C . PRO A 1 235 ? -40.888 4.356 61.294 1.00 47.00 235 PRO A C 1
ATOM 1787 O O . PRO A 1 235 ? -41.724 5.141 60.852 1.00 47.00 235 PRO A O 1
ATOM 1790 N N . VAL A 1 236 ? -41.028 3.766 62.482 1.00 52.88 236 VAL A N 1
ATOM 1791 C CA . VAL A 1 236 ? -42.025 4.203 63.465 1.00 52.88 236 VAL A CA 1
ATOM 1792 C C . VAL A 1 236 ? -41.612 5.608 63.892 1.00 52.88 236 VAL A C 1
ATOM 1794 O O . VAL A 1 236 ? -40.604 5.779 64.577 1.00 52.88 236 VAL A O 1
ATOM 1797 N N . ARG A 1 237 ? -42.342 6.621 63.423 1.00 63.75 237 ARG A N 1
ATOM 1798 C CA . ARG A 1 237 ? -42.113 8.024 63.786 1.00 63.75 237 ARG A CA 1
ATOM 1799 C C . ARG A 1 237 ? -42.926 8.384 65.028 1.00 63.75 237 ARG A C 1
ATOM 1801 O O . ARG A 1 237 ? -43.788 7.627 65.465 1.00 63.75 237 ARG A O 1
ATOM 1808 N N . HIS A 1 238 ? -42.655 9.558 65.598 1.00 63.84 238 HIS A N 1
ATOM 1809 C CA . HIS A 1 238 ? -43.222 10.013 66.873 1.00 63.84 238 HIS A CA 1
ATOM 1810 C C . HIS A 1 238 ? -44.760 10.052 66.930 1.00 63.84 238 HIS A C 1
ATOM 1812 O O . HIS A 1 238 ? -45.321 10.039 68.024 1.00 63.84 238 HIS A O 1
ATOM 1818 N N . THR A 1 239 ? -45.453 10.072 65.784 1.00 74.50 239 THR A N 1
ATOM 1819 C CA . THR A 1 239 ? -46.915 9.947 65.711 1.00 74.50 239 THR A CA 1
ATOM 1820 C C . THR A 1 239 ? -47.346 8.914 64.668 1.00 74.50 239 THR A C 1
ATOM 1822 O O . THR A 1 239 ? -46.666 8.697 63.658 1.00 74.50 239 THR A O 1
ATOM 1825 N N . GLU A 1 240 ? -48.514 8.301 64.885 1.00 79.12 240 GLU A N 1
ATOM 1826 C CA . GLU A 1 240 ? -49.149 7.384 63.925 1.00 79.12 240 GLU A CA 1
ATOM 1827 C C . GLU A 1 240 ? -49.365 8.067 62.564 1.00 79.12 240 GLU A C 1
ATOM 1829 O O . GLU A 1 240 ? -49.138 7.465 61.518 1.00 79.12 240 GLU A O 1
ATOM 1834 N N . LEU A 1 241 ? -49.711 9.361 62.572 1.00 83.19 241 LEU A N 1
ATOM 1835 C CA . LEU A 1 241 ? -49.927 10.156 61.363 1.00 83.19 241 LEU A CA 1
ATOM 1836 C C . LEU A 1 241 ? -48.636 10.377 60.569 1.00 83.19 241 LEU A C 1
ATOM 1838 O O . LEU A 1 241 ? -48.625 10.174 59.358 1.00 83.19 241 LEU A O 1
ATOM 1842 N N . LEU A 1 242 ? -47.543 10.759 61.239 1.00 80.75 242 LEU A N 1
ATOM 1843 C CA . LEU A 1 242 ? -46.235 10.914 60.593 1.00 80.75 242 LEU A CA 1
ATOM 1844 C C . LEU A 1 242 ? -45.730 9.587 60.032 1.00 80.75 242 LEU A C 1
ATOM 1846 O O . LEU A 1 242 ? -45.138 9.567 58.957 1.00 80.75 242 LEU A O 1
ATOM 1850 N N . THR A 1 243 ? -45.984 8.487 60.742 1.00 81.38 243 THR A N 1
ATOM 1851 C CA . THR A 1 243 ? -45.625 7.141 60.285 1.00 81.38 243 THR A CA 1
ATOM 1852 C C . THR A 1 243 ? -46.406 6.781 59.022 1.00 81.38 243 THR A C 1
ATOM 1854 O O . THR A 1 243 ? -45.802 6.445 58.008 1.00 81.38 243 THR A O 1
ATOM 1857 N N . ALA A 1 244 ? -47.733 6.940 59.032 1.00 85.38 244 ALA A N 1
ATOM 1858 C CA . ALA A 1 244 ? -48.572 6.666 57.868 1.00 85.38 244 ALA A CA 1
ATOM 1859 C C . ALA A 1 244 ? -48.213 7.558 56.663 1.00 85.38 244 ALA A C 1
ATOM 1861 O O . ALA A 1 244 ? -48.115 7.066 55.541 1.00 85.38 244 ALA A O 1
ATOM 1862 N N . MET A 1 245 ? -47.956 8.854 56.880 1.00 86.38 245 MET A N 1
ATOM 1863 C CA . MET A 1 245 ? -47.531 9.767 55.812 1.00 86.38 245 MET A CA 1
ATOM 1864 C C . MET A 1 245 ? -46.148 9.420 55.256 1.00 86.38 245 MET A C 1
ATOM 1866 O O . MET A 1 245 ? -45.969 9.471 54.042 1.00 86.38 245 MET A O 1
ATOM 1870 N N . ALA A 1 246 ? -45.186 9.046 56.106 1.00 84.19 246 ALA A N 1
ATOM 1871 C CA . ALA A 1 246 ? -43.852 8.644 55.665 1.00 84.19 246 ALA A CA 1
ATOM 1872 C C . ALA A 1 246 ? -43.897 7.381 54.794 1.00 84.19 246 ALA A C 1
ATOM 1874 O O . ALA A 1 246 ? -43.230 7.331 53.768 1.00 84.19 246 ALA A O 1
ATOM 1875 N N . VAL A 1 247 ? -44.736 6.409 55.158 1.00 84.31 247 VAL A N 1
ATOM 1876 C CA . VAL A 1 247 ? -44.933 5.175 54.384 1.00 84.31 247 VAL A CA 1
ATOM 1877 C C . VAL A 1 247 ? -45.560 5.457 53.014 1.00 84.31 247 VAL A C 1
ATOM 1879 O O . VAL A 1 247 ? -45.113 4.920 52.003 1.00 84.31 247 VAL A O 1
ATOM 1882 N N . VAL A 1 248 ? -46.569 6.334 52.952 1.00 86.94 248 VAL A N 1
ATOM 1883 C CA . VAL A 1 248 ? -47.170 6.759 51.673 1.00 86.94 248 VAL A CA 1
ATOM 1884 C C . VAL A 1 248 ? -46.154 7.511 50.810 1.00 86.94 248 VAL A C 1
ATOM 1886 O O . VAL A 1 248 ? -46.102 7.303 49.602 1.00 86.94 248 VAL A O 1
ATOM 1889 N N . ALA A 1 249 ? -45.337 8.369 51.415 1.00 83.75 249 ALA A N 1
ATOM 1890 C CA . ALA A 1 249 ? -44.322 9.143 50.715 1.00 83.75 249 ALA A CA 1
ATOM 1891 C C . ALA A 1 249 ? -43.187 8.268 50.160 1.00 83.75 249 ALA A C 1
ATOM 1893 O O . ALA A 1 249 ? -42.822 8.430 48.998 1.00 83.75 249 ALA A O 1
ATOM 1894 N N . GLU A 1 250 ? -42.711 7.286 50.933 1.00 83.44 250 GLU A N 1
ATOM 1895 C CA . GLU A 1 250 ? -41.724 6.292 50.488 1.00 83.44 250 GLU A CA 1
ATOM 1896 C C . GLU A 1 250 ? -42.235 5.523 49.262 1.00 83.44 250 GLU A C 1
ATOM 1898 O O . GLU A 1 250 ? -41.527 5.416 48.262 1.00 83.44 250 GLU A O 1
ATOM 1903 N N . ALA A 1 251 ? -43.500 5.090 49.283 1.00 80.81 251 ALA A N 1
ATOM 1904 C CA . ALA A 1 251 ? -44.132 4.425 48.143 1.00 80.81 251 ALA A CA 1
ATOM 1905 C C . ALA A 1 251 ? -44.275 5.327 46.898 1.00 80.81 251 ALA A C 1
ATOM 1907 O O . ALA A 1 251 ? -44.360 4.824 45.780 1.00 80.81 251 ALA A O 1
ATOM 1908 N N . LEU A 1 252 ? -44.298 6.652 47.076 1.00 80.56 252 LEU A N 1
ATOM 1909 C CA . LEU A 1 252 ? -44.350 7.645 45.997 1.00 80.56 252 LEU A CA 1
ATOM 1910 C C . LEU A 1 252 ? -42.961 8.182 45.598 1.00 80.56 252 LEU A C 1
ATOM 1912 O O . LEU A 1 252 ? -42.880 9.022 44.703 1.00 80.56 252 LEU A O 1
ATOM 1916 N N . GLY A 1 253 ? -41.880 7.727 46.242 1.00 80.44 253 GLY A N 1
ATOM 1917 C CA . GLY A 1 253 ? -40.514 8.195 45.984 1.00 80.44 253 GLY A CA 1
ATOM 1918 C C . GLY A 1 253 ? -40.223 9.618 46.479 1.00 80.44 253 GLY A C 1
ATOM 1919 O O . GLY A 1 253 ? -39.329 10.275 45.947 1.00 80.44 253 GLY A O 1
ATOM 1920 N N . VAL A 1 254 ? -40.973 10.113 47.469 1.00 80.81 254 VAL A N 1
ATOM 1921 C CA . VAL A 1 254 ? -40.823 11.461 48.047 1.00 80.81 254 VAL A CA 1
ATOM 1922 C C . VAL A 1 254 ? -40.538 11.392 49.551 1.00 80.81 254 VAL A C 1
ATOM 1924 O O . VAL A 1 254 ? -40.866 10.415 50.217 1.00 80.81 254 VAL A O 1
ATOM 1927 N N . GLU A 1 255 ? -39.912 12.428 50.109 1.00 82.44 255 GLU A N 1
ATOM 1928 C CA . GLU A 1 255 ? -39.515 12.464 51.523 1.00 82.44 255 GLU A CA 1
ATOM 1929 C C . GLU A 1 255 ? -40.510 13.273 52.373 1.00 82.44 255 GLU A C 1
ATOM 1931 O O . GLU A 1 255 ? -40.957 14.347 51.973 1.00 82.44 255 GLU A O 1
ATOM 1936 N N . VAL A 1 256 ? -40.831 12.783 53.576 1.00 82.19 256 VAL A N 1
ATOM 1937 C CA . VAL A 1 256 ? -41.630 13.518 54.572 1.00 82.19 256 VAL A CA 1
ATOM 1938 C C . VAL A 1 256 ? -40.730 14.076 55.667 1.00 82.19 256 VAL A C 1
ATOM 1940 O O . VAL A 1 256 ? -39.985 13.339 56.317 1.00 82.19 256 VAL A O 1
ATOM 1943 N N . ARG A 1 257 ? -40.860 15.382 55.905 1.00 79.31 257 ARG A N 1
ATOM 1944 C CA . ARG A 1 257 ? -40.163 16.145 56.941 1.00 79.31 257 ARG A CA 1
ATOM 1945 C C . ARG A 1 257 ? -41.094 16.442 58.110 1.00 79.31 257 ARG A C 1
ATOM 1947 O O . ARG A 1 257 ? -42.258 16.798 57.932 1.00 79.31 257 ARG A O 1
ATOM 1954 N N . GLU A 1 258 ? -40.560 16.312 59.317 1.00 76.19 258 GLU A N 1
ATOM 1955 C CA . GLU A 1 258 ? -41.295 16.584 60.549 1.00 76.19 258 GLU A CA 1
ATOM 1956 C C . GLU A 1 258 ? -41.291 18.094 60.857 1.00 76.19 258 GLU A C 1
ATOM 1958 O O . GLU A 1 258 ? -40.227 18.715 60.830 1.00 76.19 258 GLU A O 1
ATOM 1963 N N . PRO A 1 259 ? -42.453 18.719 61.120 1.00 70.69 259 PRO A N 1
ATOM 1964 C CA . PRO A 1 259 ? -42.503 20.126 61.502 1.00 70.69 259 PRO A CA 1
ATOM 1965 C C . PRO A 1 259 ? -41.963 20.346 62.925 1.00 70.69 259 PRO A C 1
ATOM 1967 O O . PRO A 1 259 ? -42.380 19.670 63.859 1.00 70.69 259 PRO A O 1
ATOM 1970 N N . GLU A 1 260 ? -41.109 21.360 63.109 1.00 58.59 260 GLU A N 1
ATOM 1971 C CA . GLU A 1 260 ? -40.441 21.676 64.391 1.00 58.59 260 GLU A CA 1
ATOM 1972 C C . GLU A 1 260 ? -41.401 22.058 65.539 1.00 58.59 260 GLU A C 1
ATOM 1974 O O . GLU A 1 260 ? -41.029 21.999 66.709 1.00 58.59 260 GLU A O 1
ATOM 1979 N N . PHE A 1 261 ? -42.653 22.422 65.231 1.00 56.00 261 PHE A N 1
ATOM 1980 C CA . PHE A 1 261 ? -43.671 22.787 66.220 1.00 56.00 261 PHE A CA 1
ATOM 1981 C C . PHE A 1 261 ? -45.023 22.143 65.897 1.00 56.00 261 PHE A C 1
ATOM 1983 O O . PHE A 1 261 ? -45.758 22.619 65.032 1.00 56.00 261 PHE A O 1
ATOM 1990 N N . SER A 1 262 ? -45.398 21.099 66.638 1.00 55.62 262 SER A N 1
ATOM 1991 C CA . SER A 1 262 ? -46.762 20.556 66.632 1.00 55.62 262 SER A CA 1
ATOM 1992 C C . SER A 1 262 ? -47.562 21.131 67.806 1.00 55.62 262 SER A C 1
ATOM 1994 O O . SER A 1 262 ? -47.219 20.890 68.969 1.00 55.62 262 SER A O 1
ATOM 1996 N N . LYS A 1 263 ? -48.647 21.873 67.553 1.00 55.16 263 LYS A N 1
ATOM 1997 C CA . LYS A 1 263 ? -49.559 22.274 68.636 1.00 55.16 263 LYS A CA 1
ATOM 1998 C C . LYS A 1 263 ? -50.389 21.062 69.067 1.00 55.16 263 LYS A C 1
ATOM 2000 O O . LYS A 1 263 ? -51.051 20.433 68.248 1.00 55.16 263 LYS A O 1
ATOM 2005 N N . LYS A 1 264 ? -50.404 20.761 70.372 1.00 51.81 264 LYS A N 1
ATOM 2006 C CA . LYS A 1 264 ? -51.049 19.563 70.956 1.00 51.81 264 LYS A CA 1
ATOM 2007 C C . LYS A 1 264 ? -52.574 19.436 70.744 1.00 51.81 264 LYS A C 1
ATOM 2009 O O . LYS A 1 264 ? -53.109 18.391 71.079 1.00 51.81 264 LYS A O 1
ATOM 2014 N N . ASN A 1 265 ? -53.253 20.442 70.180 1.00 55.19 265 ASN A N 1
ATOM 2015 C CA . ASN A 1 265 ? -54.717 20.489 70.017 1.00 55.19 265 ASN A CA 1
ATOM 2016 C C . ASN A 1 265 ? -55.179 20.821 68.578 1.00 55.19 265 ASN A C 1
ATOM 2018 O O . ASN A 1 265 ? -56.267 21.363 68.391 1.00 55.19 265 ASN A O 1
ATOM 2022 N N . GLU A 1 266 ? -54.364 20.566 67.554 1.00 64.88 266 GLU A N 1
ATOM 2023 C CA . GLU A 1 266 ? -54.776 20.791 66.158 1.00 64.88 266 GLU A CA 1
ATOM 2024 C C . GLU A 1 266 ? -55.600 19.629 65.585 1.00 64.88 266 GLU A C 1
ATOM 2026 O O . GLU A 1 266 ? -55.319 18.465 65.858 1.00 64.88 266 GLU A O 1
ATOM 2031 N N . ASP A 1 267 ? -56.608 19.951 64.760 1.00 75.50 267 ASP A N 1
ATOM 2032 C CA . ASP A 1 267 ? -57.358 18.949 63.990 1.00 75.50 267 ASP A CA 1
ATOM 2033 C C . ASP A 1 267 ? -56.420 18.183 63.042 1.00 75.50 267 ASP A C 1
ATOM 2035 O O . ASP A 1 267 ? -55.510 18.763 62.442 1.00 75.50 267 ASP A O 1
ATOM 2039 N N . GLN A 1 268 ? -56.674 16.888 62.849 1.00 72.94 268 GLN A N 1
ATOM 2040 C CA . GLN A 1 268 ? -55.825 16.008 62.038 1.00 72.94 268 GLN A CA 1
ATOM 2041 C C . GLN A 1 268 ? -55.672 16.498 60.589 1.00 72.94 268 GLN A C 1
ATOM 2043 O O . GLN A 1 268 ? -54.604 16.346 60.000 1.00 72.94 268 GLN A O 1
ATOM 2048 N N . ASN A 1 269 ? -56.693 17.142 60.002 1.00 79.12 269 ASN A N 1
ATOM 2049 C CA . ASN A 1 269 ? -56.557 17.726 58.660 1.00 79.12 269 ASN A CA 1
ATOM 2050 C C . ASN A 1 269 ? -55.522 18.857 58.625 1.00 79.12 269 ASN A C 1
ATOM 2052 O O . ASN A 1 269 ? -54.786 18.985 57.645 1.00 79.12 269 ASN A O 1
ATOM 2056 N N . SER A 1 270 ? -55.475 19.680 59.673 1.00 79.56 270 SER A N 1
ATOM 2057 C CA . SER A 1 270 ? -54.505 20.769 59.796 1.00 79.56 270 SER A CA 1
ATOM 2058 C C . SER A 1 270 ? -53.094 20.213 59.960 1.00 79.56 270 SER A C 1
ATOM 2060 O O . SER A 1 270 ? -52.176 20.695 59.301 1.00 79.56 270 SER A O 1
ATOM 2062 N N . GLN A 1 271 ? -52.943 19.134 60.734 1.00 81.38 271 GLN A N 1
ATOM 2063 C CA . GLN A 1 271 ? -51.667 18.434 60.897 1.00 81.38 271 GLN A CA 1
ATOM 2064 C C . GLN A 1 271 ? -51.167 17.830 59.576 1.00 81.38 271 GLN A C 1
ATOM 2066 O O . GLN A 1 271 ? -50.007 18.026 59.219 1.00 81.38 271 GLN A O 1
ATOM 2071 N N . VAL A 1 272 ? -52.044 17.183 58.793 1.00 85.88 272 VAL A N 1
ATOM 2072 C CA . VAL A 1 272 ? -51.705 16.684 57.445 1.00 85.88 272 VAL A CA 1
ATOM 2073 C C . VAL A 1 272 ? -51.213 17.817 56.548 1.00 85.88 272 VAL A C 1
ATOM 2075 O O . VAL A 1 272 ? -50.192 17.680 55.878 1.00 85.88 272 VAL A O 1
ATOM 2078 N N . GLN A 1 273 ? -51.919 18.951 56.531 1.00 84.50 273 GLN A N 1
ATOM 2079 C CA . GLN A 1 273 ? -51.516 20.096 55.714 1.00 84.50 273 GLN A CA 1
ATOM 2080 C C . GLN A 1 273 ? -50.192 20.702 56.176 1.00 84.50 273 GLN A C 1
ATOM 2082 O O . GLN A 1 273 ? -49.405 21.131 55.337 1.00 84.50 273 GLN A O 1
ATOM 2087 N N . GLN A 1 274 ? -49.933 20.743 57.481 1.00 84.19 274 GLN A N 1
ATOM 2088 C CA . GLN A 1 274 ? -48.683 21.260 58.019 1.00 84.19 274 GLN A CA 1
ATOM 2089 C C . GLN A 1 274 ? -47.500 20.368 57.631 1.00 84.19 274 GLN A C 1
ATOM 2091 O O . GLN A 1 274 ? -46.529 20.877 57.079 1.00 84.19 274 GLN A O 1
ATOM 2096 N N . ILE A 1 275 ? -47.613 19.051 57.835 1.00 84.62 275 ILE A N 1
ATOM 2097 C CA . ILE A 1 275 ? -46.581 18.080 57.437 1.00 84.62 275 ILE A CA 1
ATOM 2098 C C . ILE A 1 275 ? -46.330 18.168 55.930 1.00 84.62 275 ILE A C 1
ATOM 2100 O O . ILE A 1 275 ? -45.183 18.227 55.489 1.00 84.62 275 ILE A O 1
ATOM 2104 N N . ALA A 1 276 ? -47.398 18.241 55.133 1.00 85.69 276 ALA A N 1
ATOM 2105 C CA . ALA A 1 276 ? -47.288 18.373 53.689 1.00 85.69 276 ALA A CA 1
ATOM 2106 C C . ALA A 1 276 ? -46.580 19.668 53.273 1.00 85.69 276 ALA A C 1
ATOM 2108 O O . ALA A 1 276 ? -45.683 19.616 52.443 1.00 85.69 276 ALA A O 1
ATOM 2109 N N . ARG A 1 277 ? -46.904 20.812 53.889 1.00 84.06 277 ARG A N 1
ATOM 2110 C CA . ARG A 1 277 ? -46.223 22.091 53.617 1.00 84.06 277 ARG A CA 1
ATOM 2111 C C . ARG A 1 277 ? -44.741 22.046 53.978 1.00 84.06 277 ARG A C 1
ATOM 2113 O O . ARG A 1 277 ? -43.923 22.506 53.195 1.00 84.06 277 ARG A O 1
ATOM 2120 N N . THR A 1 278 ? -44.389 21.485 55.134 1.00 85.31 278 THR A N 1
ATOM 2121 C CA . THR A 1 278 ? -42.983 21.328 55.547 1.00 85.31 278 THR A CA 1
ATOM 2122 C C . THR A 1 278 ? -42.210 20.395 54.610 1.00 85.31 278 THR A C 1
ATOM 2124 O O . THR A 1 278 ? -41.007 20.566 54.418 1.00 85.31 278 THR A O 1
ATOM 2127 N N . SER A 1 279 ? -42.905 19.432 54.007 1.00 83.19 279 SER A N 1
ATOM 2128 C CA . SER A 1 279 ? -42.340 18.444 53.082 1.00 83.19 279 SER A CA 1
ATOM 2129 C C . SER A 1 279 ? -42.440 18.849 51.604 1.00 83.19 279 SER A C 1
ATOM 2131 O O . SER A 1 279 ? -42.067 18.062 50.745 1.00 83.19 279 SER A O 1
ATOM 2133 N N . ASP A 1 280 ? -42.966 20.041 51.298 1.00 85.31 280 ASP A N 1
ATOM 2134 C CA . ASP A 1 280 ? -43.268 20.519 49.936 1.00 85.31 280 ASP A CA 1
ATOM 2135 C C . ASP A 1 280 ? -44.167 19.567 49.110 1.00 85.31 280 ASP A C 1
ATOM 2137 O O . ASP A 1 280 ? -44.044 19.405 47.897 1.00 85.31 280 ASP A O 1
ATOM 2141 N N . LEU A 1 281 ? -45.109 18.909 49.791 1.00 84.31 281 LEU A N 1
ATOM 2142 C CA . LEU A 1 281 ? -46.053 17.959 49.208 1.00 84.31 281 LEU A CA 1
ATOM 2143 C C . LEU A 1 281 ? -47.418 18.603 48.963 1.00 84.31 281 LEU A C 1
ATOM 2145 O O . LEU A 1 281 ? -47.975 19.318 49.802 1.00 84.31 281 LEU A O 1
ATOM 2149 N N . ARG A 1 282 ? -48.033 18.261 47.829 1.00 85.31 282 ARG A N 1
ATOM 2150 C CA . ARG A 1 282 ? -49.413 18.649 47.522 1.00 85.31 282 ARG A CA 1
ATOM 2151 C C . ARG A 1 282 ? -50.398 17.595 48.019 1.00 85.31 282 ARG A C 1
ATOM 2153 O O . ARG A 1 282 ? -50.387 16.459 47.557 1.00 85.31 282 ARG A O 1
ATOM 2160 N N . VAL A 1 283 ? -51.335 18.003 48.873 1.00 85.75 283 VAL A N 1
ATOM 2161 C CA . VAL A 1 283 ? -52.422 17.138 49.363 1.00 85.75 283 VAL A CA 1
ATOM 2162 C C . VAL A 1 283 ? -53.715 17.429 48.608 1.00 85.75 283 VAL A C 1
ATOM 2164 O O . VAL A 1 283 ? -54.112 18.583 48.446 1.00 85.75 283 VAL A O 1
ATOM 2167 N N . ARG A 1 284 ? -54.409 16.372 48.181 1.00 86.25 284 ARG A N 1
ATOM 2168 C CA . ARG A 1 284 ? -55.776 16.437 47.648 1.00 86.25 284 ARG A CA 1
ATOM 2169 C C . ARG A 1 284 ? -56.641 15.383 48.331 1.00 86.25 284 ARG A C 1
ATOM 2171 O O . ARG A 1 284 ? -56.188 14.261 48.531 1.00 86.25 284 ARG A O 1
ATOM 2178 N N . LYS A 1 285 ? -57.884 15.730 48.669 1.00 84.44 285 LYS A N 1
ATOM 2179 C CA . LYS A 1 285 ? -58.870 14.749 49.138 1.00 84.44 285 LYS A CA 1
ATOM 2180 C C . LYS A 1 285 ? -59.488 14.050 47.934 1.00 84.44 285 LYS A C 1
ATOM 2182 O O . LYS A 1 285 ? -59.842 14.710 46.959 1.00 84.44 285 LYS A O 1
ATOM 2187 N N . VAL A 1 286 ? -59.614 12.732 48.016 1.00 81.81 286 VAL A N 1
ATOM 2188 C CA . VAL A 1 286 ? -60.238 11.897 46.986 1.00 81.81 286 VAL A CA 1
ATOM 2189 C C . VAL A 1 286 ? -61.416 11.148 47.595 1.00 81.81 286 VAL A C 1
ATOM 2191 O O . VAL A 1 286 ? -61.366 10.748 48.756 1.00 81.81 286 VAL A O 1
ATOM 2194 N N . LEU A 1 287 ? -62.491 10.998 46.825 1.00 81.69 287 LEU A N 1
ATOM 2195 C CA . LEU A 1 287 ? -63.642 10.198 47.224 1.00 81.69 287 LEU A CA 1
ATOM 2196 C C . LEU A 1 287 ? -63.420 8.762 46.744 1.00 81.69 287 LEU A C 1
ATOM 2198 O O . LEU A 1 287 ? -63.358 8.524 45.538 1.00 81.69 287 LEU A O 1
ATOM 2202 N N . LEU A 1 288 ? -63.313 7.821 47.679 1.00 81.00 288 LEU A N 1
ATOM 2203 C CA . LEU A 1 288 ? -63.183 6.399 47.376 1.00 81.00 288 LEU A CA 1
ATOM 2204 C C . LEU A 1 288 ? -64.581 5.803 47.168 1.00 81.00 288 LEU A C 1
ATOM 2206 O O . LEU A 1 288 ? -65.348 5.678 48.118 1.00 81.00 288 LEU A O 1
ATOM 2210 N N . LYS A 1 289 ? -64.936 5.497 45.916 1.00 79.94 289 LYS A N 1
ATOM 2211 C CA . LYS A 1 289 ? -66.193 4.805 45.573 1.00 79.94 289 LYS A CA 1
ATOM 2212 C C . LYS A 1 289 ? -66.051 3.298 45.802 1.00 79.94 289 LYS A C 1
ATOM 2214 O O . LYS A 1 289 ? -64.935 2.786 45.825 1.00 79.94 289 LYS A O 1
ATOM 2219 N N . ASP A 1 290 ? -67.163 2.577 45.918 1.00 80.25 290 ASP A N 1
ATOM 2220 C CA . ASP A 1 290 ? -67.128 1.113 46.007 1.00 80.25 290 ASP A CA 1
ATOM 2221 C C . ASP A 1 290 ? -66.321 0.498 44.857 1.00 80.25 290 ASP A C 1
ATOM 2223 O O . ASP A 1 290 ? -66.479 0.869 43.694 1.00 80.25 290 ASP A O 1
ATOM 2227 N N . GLY A 1 291 ? -65.434 -0.440 45.196 1.00 74.88 291 GLY A N 1
ATOM 2228 C CA . GLY A 1 291 ? -64.537 -1.080 44.237 1.00 74.88 291 GLY A CA 1
ATOM 2229 C C . GLY A 1 291 ? -63.277 -0.288 43.879 1.00 74.88 291 GLY A C 1
ATOM 2230 O O . GLY A 1 291 ? -62.526 -0.772 43.039 1.00 74.88 291 GLY A O 1
ATOM 2231 N N . TRP A 1 292 ? -62.997 0.860 44.518 1.00 79.62 292 TRP A N 1
ATOM 2232 C CA . TRP A 1 292 ? -61.807 1.693 44.247 1.00 79.62 292 TRP A CA 1
ATOM 2233 C C . TRP A 1 292 ? -60.481 0.921 44.260 1.00 79.62 292 TRP A C 1
ATOM 2235 O O . TRP A 1 292 ? -59.563 1.260 43.524 1.00 79.62 292 TRP A O 1
ATOM 2245 N N . TRP A 1 293 ? -60.383 -0.140 45.063 1.00 74.81 293 TRP A N 1
ATOM 2246 C CA . TRP A 1 293 ? -59.189 -0.982 45.172 1.00 74.81 293 TRP A CA 1
ATOM 2247 C C . TRP A 1 293 ? -58.893 -1.809 43.909 1.00 74.81 293 TRP A C 1
ATOM 2249 O O . TRP A 1 293 ? -57.855 -2.463 43.845 1.00 74.81 293 TRP A O 1
ATOM 2259 N N . LYS A 1 294 ? -59.801 -1.829 42.924 1.00 75.94 294 LYS A N 1
ATOM 2260 C CA . LYS A 1 294 ? -59.605 -2.499 41.628 1.00 75.94 294 LYS A CA 1
ATOM 2261 C C . LYS A 1 294 ? -58.966 -1.595 40.569 1.00 75.94 294 LYS A C 1
ATOM 2263 O O . LYS A 1 294 ? -58.476 -2.124 39.575 1.00 75.94 294 LYS A O 1
ATOM 2268 N N . ASP A 1 295 ? -58.952 -0.281 40.790 1.00 67.44 295 ASP A N 1
ATOM 2269 C CA . ASP A 1 295 ? -58.408 0.720 39.869 1.00 67.44 295 ASP A CA 1
ATOM 2270 C C . ASP A 1 295 ? -57.100 1.319 40.414 1.00 67.44 295 ASP A C 1
ATOM 2272 O O . ASP A 1 295 ? -56.875 1.374 41.626 1.00 67.44 295 ASP A O 1
ATOM 2276 N N . ASP A 1 296 ? -56.219 1.787 39.524 1.00 68.44 296 ASP A N 1
ATOM 2277 C CA . ASP A 1 296 ? -54.894 2.295 39.902 1.00 68.44 296 ASP A CA 1
ATOM 2278 C C . ASP A 1 296 ? -54.965 3.689 40.554 1.00 68.44 296 ASP A C 1
ATOM 2280 O O . ASP A 1 296 ? -54.865 4.727 39.897 1.00 68.44 296 ASP A O 1
ATOM 2284 N N . CYS A 1 297 ? -55.184 3.711 41.870 1.00 68.50 297 CYS A N 1
ATOM 2285 C CA . CYS A 1 297 ? -55.354 4.938 42.654 1.00 68.50 297 CYS A CA 1
ATOM 2286 C C . CYS A 1 297 ? -54.067 5.429 43.348 1.00 68.50 297 CYS A C 1
ATOM 2288 O O . CYS A 1 297 ? -54.101 6.467 44.017 1.00 68.50 297 CYS A O 1
ATOM 2290 N N . GLY A 1 298 ? -52.941 4.725 43.176 1.00 78.75 298 GLY A N 1
ATOM 2291 C CA . GLY A 1 298 ? -51.669 5.018 43.848 1.00 78.75 298 GLY A CA 1
ATOM 2292 C C . GLY A 1 298 ? -51.704 4.816 45.372 1.00 78.75 298 GLY A C 1
ATOM 2293 O O . GLY A 1 298 ? -52.689 4.332 45.929 1.00 78.75 298 GLY A O 1
ATOM 2294 N N . ALA A 1 299 ? -50.613 5.180 46.055 1.00 86.56 299 ALA A N 1
ATOM 2295 C CA . ALA A 1 299 ? -50.541 5.152 47.518 1.00 86.56 299 ALA A CA 1
ATOM 2296 C C . ALA A 1 299 ? -51.354 6.305 48.131 1.00 86.56 299 ALA A C 1
ATOM 2298 O O . ALA A 1 299 ? -51.253 7.455 47.693 1.00 86.56 299 ALA A O 1
ATOM 2299 N N . LEU A 1 300 ? -52.155 6.007 49.158 1.00 88.44 300 LEU A N 1
ATOM 2300 C CA . LEU A 1 300 ? -53.085 6.962 49.764 1.00 88.44 300 LEU A CA 1
ATOM 2301 C C . LEU A 1 300 ? -52.974 6.974 51.290 1.00 88.44 300 LEU A C 1
ATOM 2303 O O . LEU A 1 300 ? -52.744 5.949 51.925 1.00 88.44 300 LEU A O 1
ATOM 2307 N N . LEU A 1 301 ? -53.214 8.140 51.889 1.00 88.81 301 LEU A N 1
ATOM 2308 C CA . LEU A 1 301 ? -53.450 8.266 53.326 1.00 88.81 301 LEU A CA 1
ATOM 2309 C C . LEU A 1 301 ? -54.954 8.132 53.602 1.00 88.81 301 LEU A C 1
ATOM 2311 O O . LEU A 1 301 ? -55.752 8.901 53.063 1.00 88.81 301 LEU A O 1
ATOM 2315 N N . GLY A 1 302 ? -55.327 7.176 54.449 1.00 87.50 302 GLY A N 1
ATOM 2316 C CA . GLY A 1 302 ? -56.692 6.948 54.915 1.00 87.50 302 GLY A CA 1
ATOM 2317 C C . GLY A 1 302 ? -56.848 7.196 56.415 1.00 87.50 302 GLY A C 1
ATOM 2318 O O . GLY A 1 302 ? -55.868 7.297 57.150 1.00 87.50 302 GLY A O 1
ATOM 2319 N N . PHE A 1 303 ? -58.099 7.266 56.868 1.00 85.25 303 PHE A N 1
ATOM 2320 C CA . PHE A 1 303 ? -58.459 7.355 58.284 1.00 85.25 303 PHE A CA 1
ATOM 2321 C C . PHE A 1 303 ? -59.568 6.346 58.576 1.00 85.25 303 PHE A C 1
ATOM 2323 O O . PHE A 1 303 ? -60.563 6.315 57.850 1.00 85.25 303 PHE A O 1
ATOM 2330 N N . LEU A 1 304 ? -59.396 5.527 59.614 1.00 81.38 304 LEU A N 1
ATOM 2331 C CA . LEU A 1 304 ? -60.413 4.563 60.042 1.00 81.38 304 LEU A CA 1
ATOM 2332 C C . LEU A 1 304 ? -61.559 5.259 60.788 1.00 81.38 304 LEU A C 1
ATOM 2334 O O . LEU A 1 304 ? -61.351 6.252 61.481 1.00 81.38 304 LEU A O 1
ATOM 2338 N N . GLU A 1 305 ? -62.774 4.736 60.633 1.00 72.75 305 GLU A N 1
ATOM 2339 C CA . GLU A 1 305 ? -63.991 5.332 61.199 1.00 72.75 305 GLU A CA 1
ATOM 2340 C C . GLU A 1 305 ? -64.002 5.276 62.738 1.00 72.75 305 GLU A C 1
ATOM 2342 O O . GLU A 1 305 ? -64.426 6.232 63.390 1.00 72.75 305 GLU A O 1
ATOM 2347 N N . ASP A 1 306 ? -63.411 4.225 63.317 1.00 66.00 306 ASP A N 1
ATOM 2348 C CA . ASP A 1 306 ? -63.122 4.137 64.748 1.00 66.00 306 ASP A CA 1
ATOM 2349 C C . ASP A 1 306 ? -61.883 4.980 65.083 1.00 66.00 306 ASP A C 1
ATOM 2351 O O . ASP A 1 306 ? -60.761 4.675 64.677 1.00 66.00 306 ASP A O 1
ATOM 2355 N N . GLY A 1 307 ? -62.083 6.087 65.797 1.00 60.75 307 GLY A N 1
ATOM 2356 C CA . GLY A 1 307 ? -60.998 6.892 66.372 1.00 60.75 307 GLY A CA 1
ATOM 2357 C C . GLY A 1 307 ? -60.184 7.752 65.396 1.00 60.75 307 GLY A C 1
ATOM 2358 O O . GLY A 1 307 ? -59.275 8.449 65.845 1.00 60.75 307 GLY A O 1
ATOM 2359 N N . LYS A 1 308 ? -60.502 7.763 64.089 1.00 72.88 308 LYS A N 1
ATOM 2360 C CA . LYS A 1 308 ? -59.721 8.466 63.047 1.00 72.88 308 LYS A CA 1
ATOM 2361 C C . LYS A 1 308 ? -58.235 8.093 63.084 1.00 72.88 308 LYS A C 1
ATOM 2363 O O . LYS A 1 308 ? -57.364 8.960 62.970 1.00 72.88 308 LYS A O 1
ATOM 2368 N N . HIS A 1 309 ? -57.938 6.807 63.255 1.00 80.25 309 HIS A N 1
ATOM 2369 C CA . HIS A 1 309 ? -56.560 6.329 63.192 1.00 80.25 309 HIS A CA 1
ATOM 2370 C C . HIS A 1 309 ? -56.027 6.450 61.756 1.00 80.25 309 HIS A C 1
ATOM 2372 O O . HIS A 1 309 ? -56.677 5.955 60.827 1.00 80.25 309 HIS A O 1
ATOM 2378 N N . PRO A 1 310 ? -54.883 7.126 61.546 1.00 85.81 310 PRO A N 1
ATOM 2379 C CA . PRO A 1 310 ? -54.298 7.293 60.225 1.00 85.81 310 PRO A CA 1
ATOM 2380 C C . PRO A 1 310 ? -53.686 5.976 59.742 1.00 85.81 310 PRO A C 1
ATOM 2382 O O . PRO A 1 310 ? -52.924 5.330 60.458 1.00 85.81 310 PRO A O 1
ATOM 2385 N N . VAL A 1 311 ? -53.996 5.594 58.506 1.00 85.25 311 VAL A N 1
ATOM 2386 C CA . VAL A 1 311 ? -53.497 4.367 57.875 1.00 85.25 311 VAL A CA 1
ATOM 2387 C C . VAL A 1 311 ? -52.930 4.666 56.494 1.00 85.25 311 VAL A C 1
ATOM 2389 O O . VAL A 1 311 ? -53.475 5.474 55.743 1.00 85.25 311 VAL A O 1
ATOM 2392 N N . ALA A 1 312 ? -51.830 4.004 56.149 1.00 88.00 312 ALA A N 1
ATOM 2393 C CA . ALA A 1 312 ? -51.293 4.020 54.795 1.00 88.00 312 ALA A CA 1
ATOM 2394 C C . ALA A 1 312 ? -51.980 2.926 53.970 1.00 88.00 312 ALA A C 1
ATOM 2396 O O . ALA A 1 312 ? -51.899 1.744 54.300 1.00 88.00 312 ALA A O 1
ATOM 2397 N N . LEU A 1 313 ? -52.661 3.321 52.900 1.00 85.62 313 LEU A N 1
ATOM 2398 C CA . LEU A 1 313 ? -53.251 2.419 51.920 1.00 85.62 313 LEU A CA 1
ATOM 2399 C C . LEU A 1 313 ? -52.238 2.249 50.788 1.00 85.62 313 LEU A C 1
ATOM 2401 O O . LEU A 1 313 ? -52.088 3.128 49.936 1.00 85.62 313 LEU A O 1
ATOM 2405 N N . LEU A 1 314 ? -51.512 1.136 50.827 1.00 82.12 314 LEU A N 1
ATOM 2406 C CA . LEU A 1 314 ? -50.533 0.764 49.813 1.00 82.12 314 LEU A CA 1
ATOM 2407 C C . LEU A 1 314 ? -51.097 -0.322 48.902 1.00 82.12 314 LEU A C 1
ATOM 2409 O O . LEU A 1 314 ? -51.898 -1.158 49.322 1.00 82.12 314 LEU A O 1
ATOM 2413 N N . ARG A 1 315 ? -50.641 -0.318 47.653 1.00 70.44 315 ARG A N 1
ATOM 2414 C CA . ARG A 1 315 ? -50.875 -1.414 46.720 1.00 70.44 315 ARG A CA 1
ATOM 2415 C C . ARG A 1 315 ? -49.826 -2.502 46.974 1.00 70.44 315 ARG A C 1
ATOM 2417 O O . ARG A 1 315 ? -48.649 -2.175 47.105 1.00 70.44 315 ARG A O 1
ATOM 2424 N N . ASN A 1 316 ? -50.269 -3.756 47.055 1.00 54.91 316 ASN A N 1
ATOM 2425 C CA . ASN A 1 316 ? -49.396 -4.933 46.970 1.00 54.91 316 ASN A CA 1
ATOM 2426 C C . ASN A 1 316 ? -49.098 -5.271 45.509 1.00 54.91 316 ASN A C 1
ATOM 2428 O O . ASN A 1 316 ? -50.021 -5.098 44.674 1.00 54.91 316 ASN A O 1
#

Sequence (316 aa):
MSVSSARSGLPVGWRHRLFGASRGSLLFSIDADSVDQNLVLVAFSETPARLVPIPADRVPACLSDLGLTISQATDSWVMGFSSLIGELVDPHKTERACEHIPTAGRVTLTPGSQFDLPDDVTTWLKVVSGGIGFCGLSEISLASPTGPFPIATGLVIEPSTEQSEIEICTTTEHEFNGLTHFNRLVCAYLKSYETRADSAERENLLFAERLNRNNLEDALNEVGDLLNKRPSRSPVRHTELLTAMAVVAEALGVEVREPEFSKKNEDQNSQVQQIARTSDLRVRKVLLKDGWWKDDCGALLGFLEDGKHPVALLRN

Foldseek 3Di:
DKKAFDDPQDGDDDIDDQDDDDVLADDDDQDPPDPRRGMDDDDDDPDDDDDDDDDPVCVVVSCVVVVHFPCRNCVSVQASLLQVLLCLLCVPPPPDPADEDDQFFKDKAAAPHKYFHPPSDKFKKAWQAAKKDKSPDPPQMHHPGDQIAIHDGSIIIHGPDNTIMMGTDDRPRDDCVNVNSSSVVSVVSVVVSVVVVVVVVVVVVVVVVVVVVVVVVVVVVVVVVVVPPDPPPQPPDPDLQQSQVQVLQVQVVFHWDDDPDDDPDDDVVVVVVVRCVVRVHDDDDDDQDPPNLVDCPGWDWAFDPPPRRIHIDHDD

pLDDT: mean 81.14, std 10.75, range [42.03, 94.69]

Nearest PDB structures (foldseek):
  4zua-assembly2_B-2  TM=7.068E-01  e=2.502E-01  Pseudomonas aeruginosa PAO1

Mean predicted aligned error: 16.43 Å

Radius of gyration: 41.08 Å; Cα contacts (8 Å, |Δi|>4): 441; chains: 1; bounding box: 93×44×103 Å